Protein 5WH8 (pdb70)

Secondary structure (DSSP, 8-state):
-PPTTSHHHHH-S-EEETTEEE-TTS-B---EEEEE--TTT-GGGSSHHHHHHHHHTT--SEEEEEEESSSTT-TTTTSSS-HHHHHHHHHHHHHHHHHHT-EEEEEEE--STTTTSGGGGHHHHHHHHHHHHHHTTT-TTEEEE--S---STT--HHHHHHHHHHHHHHHHTT-SSS-EEE--HHHHT-HHHHTTS----SSEEEEEEEETTT--HHHHHHHHHHHHTT--EEEEEEESS-TTS-S---HHHHHHHHHHHHHTT--EEEEEES--SSTT-SB-TTHHHHT-TT-B-HHHHHHHHHHTSPPSS-----TTS--

Sequence (323 aa):
TYPEGSPVYHNGKLSVQGTQMVSECGKPVQLRGMSSHGLAWFPKCYTEASLTALVKDWNIDIFRLAIYTHEWGGYTTNQWKSKDDYNAYIDNNMVDDICAKLGIYCIIDWHVLNDGSGDPNYTLDDAIPFWDYMSAKHKDDKHVLYEICNEPNGFDVKWADVKEYAEAVIPVIRKNDPDKIIICGTPTWSQDVDLAAQDPLSYDNVMYTLHFYSGTHTQQYLRDKAQVAINKGLALFVTEFGTTQASGDGGVYFDECNTWMDWMDARKISWVNWSFADKPESSAALKPGASNSGDWNMVSESGQYIKRKLSQPKSYESCGGHHHHH

Solvent-accessible surface area: 12498 Å² total; per-residue (Å²): 149,31,50,127,51,10,10,2,9,37,1,11,60,8,35,27,109,61,62,34,4,6,4,101,60,39,64,71,1,3,0,14,0,0,0,0,13,2,1,13,80,34,54,124,1,7,51,104,63,0,0,50,12,0,19,149,66,0,57,1,1,0,0,0,0,0,0,21,0,41,56,136,1,3,7,33,44,94,99,66,72,54,62,113,81,1,8,51,35,0,16,94,4,1,66,25,0,21,126,29,0,0,1,0,0,0,0,0,4,0,34,65,103,50,1,6,14,0,37,158,5,42,138,24,0,55,72,1,0,51,78,0,0,60,110,4,104,127,40,76,0,3,3,0,0,0,0,1,16,0,22,34,184,98,4,102,17,66,40,0,36,114,0,0,71,39,0,0,60,25,0,39,136,29,1,75,77,4,3,0,0,0,0,0,4,51,113,0,31,15,0,21,87,0,4,112,74,56,14,114,73,114,27,14,5,7,0,0,4,0,14,5,21,69,28,69,96,169,6,8,82,21,0,51,64,0,31,114,105,41,11,2,7,0,0,0,11,0,0,0,0,84,55,98,5,71,49,42,42,87,47,123,43,0,53,58,0,8,101,25,0,73,84,86,60,9,4,2,0,0,19,0,0,0,16,84,106,30,31,0,1,0,1,102,92,34,3,19,120,85,34,59,25,53,93,28,19,112,2,0,112,27,0,53,180,57,0,68,89,115,80,19,26,115,26,44,25,36,100,160,112,152,75

B-factor: mean 17.65, std 9.03, range [6.38, 72.38]

Foldseek 3Di:
DADFPALCQFFPFWFDDFQFIGGPLGFGAAFEAAEADECLVFVLCQDLLLVLCRCPPLVGQEYEYQQACDDAPGLVPPRRHDNVVVVVVVVVSLVSCRHNNHAYEHAHEQDDPPCLQVVVVCVSLLVSLLVVLQVCQVPSRYAYESYQFNEDPPHALVSQLVVCVRRVVSNCVRHVTHAYEGAHYPRRQQLLRCLVPDDPHGRYAYEHEEELQADADVSLVNVVNNSVSGGHYAHAEYFQHPPVQADDGNVVSVVVVVVSCLVVSHYHYYPHDHCPPGQRHQADHCCSVVVPSQRGHPRVVSSSVVSPDPGRTGGPDPSVDRD

Nearest PDB structures (foldseek):
  5wh8-assembly1_A  TM=1.003E+00  e=5.954E-76  uncultured organism
  6gjf-assembly5_E  TM=9.622E-01  e=6.442E-42  synthetic construct
  3pzt-assembly2_B  TM=9.691E-01  e=4.576E-40  Bacillus subtilis subsp. subtilis str. 168
  4xzw-assembly1_A  TM=9.608E-01  e=1.439E-38  uncultured bacterium
  5ihs-assembly1_A  TM=9.574E-01  e=1.422E-35  Cytophaga hutchinsonii ATCC 33406

Organism: NCBI:txid155900

CATH classification: 3.20.20.80

Radius of gyration: 18.04 Å; Cα contacts (8 Å, |Δi|>4): 704; chains: 1; bounding box: 53×43×42 Å

InterPro domains:
  IPR001547 Glycoside hydrolase, family 5 [PF00150] (70-322)
  IPR001547 Glycoside hydrolase, family 5 [PF00150] (409-654)
  IPR017853 Glycoside hydrolase superfamily [SSF51445] (53-356)
  IPR017853 Glycoside hydrolase superfamily [SSF51445] (393-690)
  IPR018087 Glycoside hydrolase, family 5, conserved site [PS00659] (189-198)
  IPR026444 Secretion system, C-terminal sorting domain [PF18962] (713-780)
  IPR026444 Secretion system, C-terminal sorting domain [TIGR04183] (713-780)

Structure (mmCIF, N/CA/C/O backbone):
data_5WH8
#
_entry.id   5WH8
#
_cell.length_a   49.210
_cell.length_b   75.500
_cell.length_c   88.830
_cell.angle_alpha   90.000
_cell.angle_beta   90.000
_cell.angle_gamma   90.000
#
_symmetry.space_group_name_H-M   'P 21 21 21'
#
loop_
_entity.id
_entity.type
_entity.pdbx_description
1 polymer 'Putative carbohydrate-active enzyme'
2 non-polymer 1,2-ETHANEDIOL
3 non-polymer 'PENTAETHYLENE GLYCOL'
4 non-polymer '2-(N-MORPHOLINO)-ETHANESULFONIC ACID'
5 water water
#
loop_
_atom_site.group_PDB
_atom_site.id
_atom_site.type_symbol
_atom_site.label_atom_id
_atom_site.label_alt_id
_atom_site.label_comp_id
_atom_site.label_asym_id
_atom_site.label_entity_id
_atom_site.label_seq_id
_atom_site.pdbx_PDB_ins_code
_atom_site.Cartn_x
_atom_site.Cartn_y
_atom_site.Cartn_z
_atom_site.occupancy
_atom_site.B_iso_or_equiv
_atom_site.auth_seq_id
_atom_site.auth_comp_id
_atom_site.auth_asym_id
_atom_site.auth_atom_id
_atom_site.pdbx_PDB_model_num
ATOM 1 N N . THR A 1 1 ? 39.250 27.830 33.783 1.00 49.09 48 THR A N 1
ATOM 2 C CA . THR A 1 1 ? 40.423 28.337 34.489 1.00 35.67 48 THR A CA 1
ATOM 3 C C . THR A 1 1 ? 40.197 29.755 35.031 1.00 36.95 48 THR A C 1
ATOM 4 O O . THR A 1 1 ? 40.176 30.726 34.276 1.00 37.57 48 THR A O 1
ATOM 8 N N . TYR A 1 2 ? 40.026 29.876 36.344 1.00 24.01 49 TYR A N 1
ATOM 9 C CA . TYR A 1 2 ? 39.746 31.175 36.943 1.00 20.82 49 TYR A CA 1
ATOM 10 C C . TYR A 1 2 ? 41.053 31.945 37.184 1.00 19.09 49 TYR A C 1
ATOM 11 O O . TYR A 1 2 ? 42.091 31.348 37.492 1.00 21.19 49 TYR A O 1
ATOM 29 N N . PRO A 1 3 ? 41.014 33.282 37.049 1.00 16.30 50 PRO A N 1
ATOM 30 C CA . PRO A 1 3 ? 42.276 34.022 37.122 1.00 16.37 50 PRO A CA 1
ATOM 31 C C . PRO A 1 3 ? 42.930 33.978 38.514 1.00 17.65 50 PRO A C 1
ATOM 32 O O . PRO A 1 3 ? 42.268 34.064 39.570 1.00 13.98 50 PRO A O 1
ATOM 43 N N . GLU A 1 4 ? 44.251 33.838 38.496 1.00 18.80 51 GLU A N 1
ATOM 44 C CA . GLU A 1 4 ? 45.043 33.830 39.723 1.00 15.84 51 GLU A CA 1
ATOM 45 C C . GLU A 1 4 ? 44.722 35.011 40.626 1.00 15.37 51 GLU A C 1
ATOM 46 O O . GLU A 1 4 ? 44.645 36.159 40.192 1.00 16.06 51 GLU A O 1
ATOM 58 N N . GLY A 1 5 ? 44.535 34.717 41.910 1.00 14.11 52 GLY A N 1
ATOM 59 C CA . GLY A 1 5 ? 44.353 35.750 42.905 1.00 15.79 52 GLY A CA 1
ATOM 60 C C . GLY A 1 5 ? 42.922 36.236 43.031 1.00 15.26 52 GLY A C 1
ATOM 61 O O . GLY A 1 5 ? 42.628 37.077 43.891 1.00 18.46 52 GLY A O 1
ATOM 65 N N . SER A 1 6 ? 42.019 35.697 42.216 1.00 12.02 53 SER A N 1
ATOM 66 C CA . SER A 1 6 ? 40.620 36.138 42.247 1.00 12.10 53 SER A CA 1
ATOM 67 C C . SER A 1 6 ? 39.827 35.431 43.341 1.00 11.16 53 SER A C 1
ATOM 68 O O . SER A 1 6 ? 40.243 34.365 43.810 1.00 12.20 53 SER A O 1
ATOM 76 N N . PRO A 1 7 ? 38.676 36.003 43.739 1.00 11.24 54 PRO A N 1
ATOM 77 C CA . PRO A 1 7 ? 37.848 35.354 44.767 1.00 14.39 54 PRO A CA 1
ATOM 78 C C . PRO A 1 7 ? 37.483 33.892 44.454 1.00 10.76 54 PRO A C 1
ATOM 79 O O . PRO A 1 7 ? 37.512 33.041 45.344 1.00 12.25 54 PRO A O 1
ATOM 90 N N . VAL A 1 8 ? 37.173 33.560 43.203 1.00 10.27 55 VAL A N 1
ATOM 91 C CA . VAL A 1 8 ? 36.771 32.184 42.874 1.00 10.86 55 VAL A CA 1
ATOM 92 C C . VAL A 1 8 ? 38.015 31.273 42.824 1.00 12.92 55 VAL A C 1
ATOM 93 O O . VAL A 1 8 ? 37.956 30.107 43.198 1.00 12.94 55 VAL A O 1
ATOM 106 N N . TYR A 1 9 ? 39.143 31.809 42.372 1.00 11.25 56 TYR A N 1
ATOM 107 C CA . TYR A 1 9 ? 40.407 31.080 42.459 1.00 13.83 56 TYR A CA 1
ATOM 108 C C . TYR A 1 9 ? 40.720 30.653 43.914 1.00 12.32 56 TYR A C 1
ATOM 109 O O . TYR A 1 9 ? 41.164 29.498 44.170 1.00 14.19 56 TYR A O 1
ATOM 127 N N . HIS A 1 10 ? 40.493 31.571 44.853 1.00 11.69 57 HIS A N 1
ATOM 128 C CA . HIS A 1 10 ? 40.807 31.338 46.258 1.00 12.27 57 HIS A CA 1
ATOM 129 C C . HIS A 1 10 ? 39.858 30.364 46.948 1.00 19.67 57 HIS A C 1
ATOM 130 O O . HIS A 1 10 ? 40.290 29.608 47.826 1.00 16.03 57 HIS A O 1
ATOM 144 N N . ASN A 1 11 ? 38.575 30.380 46.576 1.00 12.48 58 ASN A N 1
ATOM 145 C CA . ASN A 1 11 ? 37.572 29.631 47.334 1.00 11.62 58 ASN A CA 1
ATOM 146 C C . ASN A 1 11 ? 36.866 28.505 46.581 1.00 11.71 58 ASN A C 1
ATOM 147 O O . ASN A 1 11 ? 36.266 27.630 47.200 1.00 13.36 58 ASN A O 1
ATOM 158 N N . GLY A 1 12 ? 36.934 28.503 45.259 1.00 13.15 59 GLY A N 1
ATOM 159 C CA . GLY A 1 12 ? 36.359 27.420 44.473 1.00 14.69 59 GLY A CA 1
ATOM 160 C C . GLY A 1 12 ? 34.857 27.272 44.605 1.00 16.72 59 GLY A C 1
ATOM 161 O O . GLY A 1 12 ? 34.135 28.256 44.808 1.00 13.38 59 GLY A O 1
ATOM 165 N N . LYS A 1 13 ? 34.368 26.042 44.476 1.00 13.21 60 LYS A N 1
ATOM 166 C CA . LYS A 1 13 ? 32.932 25.784 44.599 1.00 11.52 60 LYS A CA 1
ATOM 167 C C . LYS A 1 13 ? 32.499 25.846 46.060 1.00 14.09 60 LYS A C 1
ATOM 168 O O . LYS A 1 13 ? 32.968 25.076 46.890 1.00 14.75 60 LYS A O 1
ATOM 187 N N . LEU A 1 14 ? 31.614 26.793 46.364 1.00 12.64 61 LEU A N 1
ATOM 188 C CA . LEU A 1 14 ? 31.100 26.994 47.720 1.00 12.92 61 LEU A CA 1
ATOM 189 C C . LEU A 1 14 ? 29.971 25.990 48.022 1.00 11.15 61 LEU A C 1
ATOM 190 O O . LEU A 1 14 ? 29.259 25.535 47.111 1.00 12.61 61 LEU A O 1
ATOM 206 N N . SER A 1 15 ? 29.821 25.636 49.296 1.00 10.97 62 SER A N 1
ATOM 207 C CA . SER A 1 15 ? 28.685 24.829 49.744 1.00 14.55 62 SER A CA 1
ATOM 208 C C . SER A 1 15 ? 28.195 25.322 51.108 1.00 11.57 62 SER A C 1
ATOM 209 O O . SER A 1 15 ? 28.778 26.227 51.707 1.00 12.04 62 SER A O 1
ATOM 217 N N . VAL A 1 16 ? 27.103 24.735 51.592 1.00 13.82 63 VAL A N 1
ATOM 218 C CA . VAL A 1 16 ? 26.534 25.096 52.896 1.00 8.20 63 VAL A CA 1
ATOM 219 C C . VAL A 1 16 ? 26.759 23.989 53.918 1.00 13.31 63 VAL A C 1
ATOM 220 O O . VAL A 1 16 ? 26.409 22.844 53.661 1.00 15.46 63 VAL A O 1
ATOM 233 N N . GLN A 1 17 ? 27.356 24.347 55.054 1.00 13.15 64 GLN A N 1
ATOM 234 C CA . GLN A 1 17 ? 27.532 23.426 56.192 1.00 17.60 64 GLN A CA 1
ATOM 235 C C . GLN A 1 17 ? 26.915 24.046 57.441 1.00 16.50 64 GLN A C 1
ATOM 236 O O . GLN A 1 17 ? 27.434 25.019 57.989 1.00 17.12 64 GLN A O 1
ATOM 250 N N . GLY A 1 18 ? 25.787 23.496 57.875 1.00 20.88 65 GLY A N 1
ATOM 251 C CA . GLY A 1 18 ? 25.028 24.073 58.970 1.00 20.62 65 GLY A CA 1
ATOM 252 C C . GLY A 1 18 ? 24.603 25.484 58.621 1.00 14.71 65 GLY A C 1
ATOM 253 O O . GLY A 1 18 ? 24.000 25.718 57.568 1.00 17.35 65 GLY A O 1
ATOM 257 N N . THR A 1 19 ? 24.941 26.436 59.481 1.00 14.94 66 THR A N 1
ATOM 258 C CA . THR A 1 19 ? 24.555 27.819 59.251 1.00 14.86 66 THR A CA 1
ATOM 259 C C . THR A 1 19 ? 25.571 28.607 58.442 1.00 14.52 66 THR A C 1
ATOM 260 O O . THR A 1 19 ? 25.385 29.821 58.245 1.00 16.03 66 THR A O 1
ATOM 271 N N . GLN A 1 20 ? 26.622 27.939 57.971 1.00 14.21 67 GLN A N 1
ATOM 272 C CA . GLN A 1 20 ? 27.761 28.622 57.356 1.00 13.31 67 GLN A CA 1
ATOM 273 C C . GLN A 1 20 ? 28.030 28.200 55.925 1.00 15.03 67 GLN A C 1
ATOM 274 O O . GLN A 1 20 ? 28.103 27.013 55.609 1.00 16.71 67 GLN A O 1
ATOM 288 N N . MET A 1 21 ? 28.230 29.194 55.064 1.00 13.11 68 MET A N 1
ATOM 289 C CA . MET A 1 21 ? 28.725 28.954 53.715 1.00 13.10 68 MET A CA 1
ATOM 290 C C . MET A 1 21 ? 30.250 28.747 53.791 1.00 11.36 68 MET A C 1
ATOM 291 O O . MET A 1 21 ? 30.954 29.526 54.437 1.00 13.61 68 MET A O 1
ATOM 305 N N . VAL A 1 22 ? 30.743 27.673 53.174 1.00 10.83 69 VAL A N 1
ATOM 306 C CA . VAL A 1 22 ? 32.166 27.314 53.206 1.00 11.53 69 VAL A CA 1
ATOM 307 C C . VAL A 1 22 ? 32.771 27.159 51.809 1.00 12.08 69 VAL A C 1
ATOM 308 O O . VAL A 1 22 ? 32.060 26.934 50.835 1.00 12.67 69 VAL A O 1
ATOM 321 N N . SER A 1 23 ? 34.098 27.286 51.729 1.00 11.97 70 SER A N 1
ATOM 322 C CA . SER A 1 23 ? 34.827 27.120 50.483 1.00 11.45 70 SER A CA 1
ATOM 323 C C . SER A 1 23 ? 34.999 25.643 50.103 1.00 12.84 70 SER A C 1
ATOM 324 O O . SER A 1 23 ? 34.572 24.732 50.821 1.00 14.93 70 SER A O 1
ATOM 332 N N . GLU A 1 24 ? 35.641 25.423 48.963 1.00 15.89 71 GLU A N 1
ATOM 333 C CA . GLU A 1 24 ? 35.868 24.082 48.448 1.00 15.82 71 GLU A CA 1
ATOM 334 C C . GLU A 1 24 ? 36.802 23.292 49.373 1.00 17.38 71 GLU A C 1
ATOM 335 O O . GLU A 1 24 ? 36.814 22.057 49.326 1.00 21.39 71 GLU A O 1
ATOM 347 N N . CYS A 1 25 ? 37.557 23.992 50.226 1.00 15.34 72 CYS A N 1
ATOM 348 C CA . CYS A 1 25 ? 38.409 23.337 51.226 1.00 14.96 72 CYS A CA 1
ATOM 349 C C . CYS A 1 25 ? 37.787 23.381 52.631 1.00 19.55 72 CYS A C 1
ATOM 350 O O . CYS A 1 25 ? 38.460 23.128 53.635 1.00 23.88 72 CYS A O 1
ATOM 357 N N . GLY A 1 26 ? 36.498 23.701 52.710 1.00 15.64 73 GLY A N 1
ATOM 358 C CA . GLY A 1 26 ? 35.764 23.604 53.964 1.00 16.16 73 GLY A CA 1
ATOM 359 C C . GLY A 1 26 ? 35.929 24.732 54.975 1.00 16.48 73 GLY A C 1
ATOM 360 O O . GLY A 1 26 ? 35.520 24.583 56.125 1.00 19.86 73 GLY A O 1
ATOM 364 N N . LYS A 1 27 ? 36.492 25.857 54.552 1.00 15.27 74 LYS A N 1
ATOM 365 C CA . LYS A 1 27 ? 36.711 27.008 55.436 1.00 12.24 74 LYS A CA 1
ATOM 366 C C . LYS A 1 27 ? 35.546 27.997 55.323 1.00 14.69 74 LYS A C 1
ATOM 367 O O . LYS A 1 27 ? 35.045 28.215 54.223 1.00 13.47 74 LYS A O 1
ATOM 386 N N . PRO A 1 28 ? 35.112 28.602 56.443 1.00 14.98 75 PRO A N 1
ATOM 387 C CA . PRO A 1 28 ? 34.048 29.624 56.381 1.00 12.20 75 PRO A CA 1
ATOM 388 C C . PRO A 1 28 ? 34.420 30.794 55.468 1.00 12.07 75 PRO A C 1
ATOM 389 O O . PRO A 1 28 ? 35.569 31.255 55.510 1.00 13.28 75 PRO A O 1
ATOM 400 N N . VAL A 1 29 ? 33.453 31.262 54.674 1.00 11.72 76 VAL A N 1
ATOM 401 C CA . VAL A 1 29 ? 33.652 32.365 53.721 1.00 10.22 76 VAL A CA 1
ATOM 402 C C . VAL A 1 29 ? 32.568 33.400 53.928 1.00 13.36 76 VAL A C 1
ATOM 403 O O . VAL A 1 29 ? 31.410 33.022 54.064 1.00 14.06 76 VAL A O 1
ATOM 416 N N . GLN A 1 30 ? 32.952 34.678 53.949 1.00 12.44 77 GL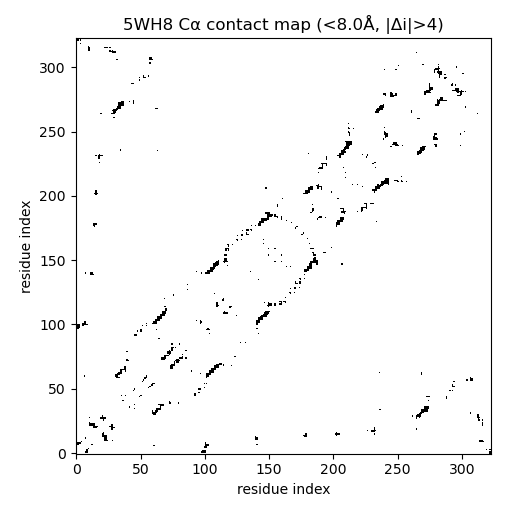N A N 1
ATOM 417 C CA . GLN A 1 30 ? 32.023 35.817 53.877 1.00 11.67 77 GLN A CA 1
ATOM 418 C C . GLN A 1 30 ? 32.368 36.603 52.603 1.00 11.75 77 GLN A C 1
ATOM 419 O O . GLN A 1 30 ? 33.479 37.125 52.486 1.00 10.81 77 GLN A O 1
ATOM 433 N N . LEU A 1 31 ? 31.418 36.692 51.674 1.00 10.13 78 LEU A N 1
ATOM 434 C CA . LEU A 1 31 ? 31.582 37.446 50.419 1.00 8.32 78 LEU A CA 1
ATOM 435 C C . LEU A 1 31 ? 30.923 38.812 50.548 1.00 8.25 78 LEU A C 1
ATOM 436 O O . LEU A 1 31 ? 29.932 38.945 51.245 1.00 10.46 78 LEU A O 1
ATOM 452 N N . ARG A 1 32 ? 31.484 39.804 49.850 1.00 8.35 79 ARG A N 1
ATOM 453 C CA . ARG A 1 32 ? 30.972 41.169 49.840 1.00 6.92 79 ARG A CA 1
ATOM 454 C C . ARG A 1 32 ? 30.890 41.666 48.404 1.00 9.09 79 ARG A C 1
ATOM 455 O O . ARG A 1 32 ? 31.866 41.554 47.663 1.00 10.70 79 ARG A O 1
ATOM 476 N N . GLY A 1 33 ? 29.750 42.214 47.987 1.00 7.84 80 GLY A N 1
ATOM 477 C CA . GLY A 1 33 ? 29.694 42.740 46.633 1.00 9.14 80 GLY A CA 1
ATOM 478 C C . GLY A 1 33 ? 28.527 43.674 46.346 1.00 8.12 80 GLY A C 1
ATOM 479 O O . GLY A 1 33 ? 27.957 44.308 47.255 1.00 7.65 80 GLY A O 1
ATOM 483 N N . MET A 1 34 ? 28.157 43.733 45.062 1.00 8.15 81 MET A N 1
ATOM 484 C CA . MET A 1 34 ? 27.178 44.699 44.543 1.00 8.74 81 MET A CA 1
ATOM 485 C C . MET A 1 34 ? 26.095 44.012 43.734 1.00 7.58 81 MET A C 1
ATOM 486 O O . MET A 1 34 ? 26.339 42.996 43.084 1.00 7.95 81 MET A O 1
ATOM 500 N N . SER A 1 35 ? 24.898 44.576 43.804 1.00 7.39 82 SER A N 1
ATOM 501 C CA . SER A 1 35 ? 23.759 44.197 42.954 1.00 6.73 82 SER A CA 1
ATOM 502 C C . SER A 1 35 ? 23.549 45.162 41.791 1.00 8.99 82 SER A C 1
ATOM 503 O O . SER A 1 35 ? 23.686 46.374 41.943 1.00 10.24 82 SER A O 1
ATOM 511 N N . SER A 1 36 ? 23.165 44.622 40.634 1.00 9.77 83 SER A N 1
ATOM 512 C CA . SER A 1 36 ? 22.604 45.460 39.582 1.00 8.22 83 SER A CA 1
ATOM 513 C C . SER A 1 36 ? 21.302 46.067 40.057 1.00 8.93 83 SER A C 1
ATOM 514 O O . SER A 1 36 ? 20.655 45.566 40.994 1.00 9.88 83 SER A O 1
ATOM 522 N N . HIS A 1 37 ? 20.887 47.137 39.389 1.00 10.52 84 HIS A N 1
ATOM 523 C CA . HIS A 1 37 ? 19.503 47.613 39.451 1.00 9.52 84 HIS A CA 1
ATOM 524 C C . HIS A 1 37 ? 18.771 46.833 38.332 1.00 10.40 84 HIS A C 1
ATOM 525 O O . HIS A 1 37 ? 19.269 45.789 37.888 1.00 11.70 84 HIS A O 1
ATOM 539 N N . GLY A 1 38 ? 17.613 47.281 37.868 1.00 13.35 85 GLY A N 1
ATOM 540 C CA . GLY A 1 38 ? 16.950 46.588 36.770 1.00 15.06 85 GLY A CA 1
ATOM 541 C C . GLY A 1 38 ? 17.821 46.527 35.520 1.00 11.21 85 GLY A C 1
ATOM 542 O O . GLY A 1 38 ? 18.276 47.550 35.037 1.00 12.74 85 GLY A O 1
ATOM 546 N N . LEU A 1 39 ? 18.070 45.326 34.989 1.00 15.60 86 LEU A N 1
ATOM 547 C CA . LEU A 1 39 ? 18.961 45.198 33.823 1.00 14.85 86 LEU A CA 1
ATOM 548 C C . LEU A 1 39 ? 18.426 45.931 32.582 1.00 17.92 86 LEU A C 1
ATOM 549 O O . LEU A 1 39 ? 19.201 46.560 31.854 1.00 15.47 86 LEU A O 1
ATOM 565 N N . ALA A 1 40 ? 17.113 45.873 32.353 1.00 15.63 87 ALA A N 1
ATOM 566 C CA . ALA A 1 40 ? 16.511 46.543 31.203 1.00 17.26 87 ALA A CA 1
ATOM 567 C C . ALA A 1 40 ? 16.524 48.068 31.350 1.00 16.25 87 ALA A C 1
ATOM 568 O O . ALA A 1 40 ? 16.327 48.822 30.382 1.00 17.17 87 ALA A O 1
ATOM 575 N N . TRP A 1 41 ? 16.775 48.537 32.567 1.00 14.18 88 TRP A N 1
ATOM 576 C CA . TRP A 1 41 ? 16.718 49.958 32.851 1.00 13.40 88 TRP A CA 1
ATOM 577 C C . TRP A 1 41 ? 18.086 50.656 32.799 1.00 13.69 88 TRP A C 1
ATOM 578 O O . TRP A 1 41 ? 18.161 51.851 32.487 1.00 16.38 88 TRP A O 1
ATOM 599 N N . PHE A 1 42 ? 19.158 49.926 33.129 1.00 13.20 89 PHE A N 1
ATOM 600 C CA . PHE A 1 42 ? 20.524 50.483 33.163 1.00 13.02 89 PHE A CA 1
ATOM 601 C C . PHE A 1 42 ? 21.530 49.606 32.420 1.00 14.37 89 PHE A C 1
ATOM 602 O O . PHE A 1 42 ? 22.626 49.347 32.915 1.00 15.14 89 PHE A O 1
ATOM 619 N N . PRO A 1 43 ? 21.191 49.171 31.190 1.00 13.06 90 PRO A N 1
ATOM 620 C CA . PRO A 1 43 ? 22.120 48.248 30.527 1.00 15.19 90 PRO A CA 1
ATOM 621 C C . PRO A 1 43 ? 23.525 48.804 30.277 1.00 13.06 90 PRO A C 1
ATOM 622 O O . PRO A 1 43 ? 24.442 48.011 30.231 1.00 14.88 90 PRO A O 1
ATOM 633 N N . LYS A 1 44 ? 23.698 50.117 30.143 1.00 14.35 91 LYS A N 1
ATOM 634 C CA . LYS A 1 44 ? 25.032 50.669 29.940 1.00 15.56 91 LYS A CA 1
ATOM 635 C C . LYS A 1 44 ? 25.933 50.483 31.165 1.00 12.38 91 LYS A C 1
ATOM 636 O O . LYS A 1 44 ? 27.166 50.579 31.058 1.00 15.39 91 LYS A O 1
ATOM 655 N N . CYS A 1 45 ? 25.327 50.225 32.327 1.00 12.00 92 CYS A N 1
ATOM 656 C CA . CYS A 1 45 ? 26.080 50.008 33.545 1.00 11.84 92 CYS A CA 1
ATOM 657 C C . CYS A 1 45 ? 26.652 48.588 33.705 1.00 14.32 92 CYS A C 1
ATOM 658 O O . CYS A 1 45 ? 27.426 48.362 34.630 1.00 12.02 92 CYS A O 1
ATOM 666 N N . TYR A 1 46 ? 26.275 47.633 32.846 1.00 13.29 93 TYR A N 1
ATOM 667 C CA . TYR A 1 46 ? 26.617 46.213 33.067 1.00 12.20 93 TYR A CA 1
ATOM 668 C C . TYR A 1 46 ? 27.352 45.692 31.836 1.00 12.35 93 TYR A C 1
ATOM 669 O O . TYR A 1 46 ? 26.751 45.140 30.903 1.00 14.92 93 TYR A O 1
ATOM 687 N N . THR A 1 47 ? 28.663 45.895 31.855 1.00 12.93 94 THR A N 1
ATOM 688 C CA . THR A 1 47 ? 29.537 45.557 30.729 1.00 14.64 94 THR A CA 1
ATOM 689 C C . THR A 1 47 ? 30.840 44.926 31.205 1.00 13.65 94 THR A C 1
ATOM 690 O O . THR A 1 47 ? 31.141 44.899 32.413 1.00 10.92 94 THR A O 1
ATOM 701 N N . GLU A 1 48 ? 31.642 44.438 30.264 1.00 15.05 95 GLU A N 1
ATOM 702 C CA . GLU A 1 48 ? 32.926 43.912 30.665 1.00 11.92 95 GLU A CA 1
ATOM 703 C C . GLU A 1 48 ? 33.735 45.005 31.348 1.00 12.01 95 GLU A C 1
ATOM 704 O O . GLU A 1 48 ? 34.372 44.761 32.377 1.00 14.83 95 GLU A O 1
ATOM 716 N N . ALA A 1 49 ? 33.703 46.217 30.809 1.00 13.14 96 ALA A N 1
ATOM 717 C CA . ALA A 1 49 ? 34.460 47.307 31.408 1.00 14.09 96 ALA A CA 1
ATOM 718 C C . ALA A 1 49 ? 33.995 47.662 32.817 1.00 12.92 96 ALA A C 1
ATOM 719 O O . ALA A 1 49 ? 34.816 47.908 33.697 1.00 12.06 96 ALA A O 1
ATOM 726 N N . SER A 1 50 ? 32.687 47.726 33.046 1.00 11.48 97 SER A N 1
ATOM 727 C CA . SER A 1 50 ? 32.204 48.171 34.345 1.00 9.33 97 SER A CA 1
ATOM 728 C C . SER A 1 50 ? 32.462 47.099 35.385 1.00 11.48 97 SER A C 1
ATOM 729 O O . SER A 1 50 ? 32.889 47.400 36.503 1.00 10.60 97 SER A O 1
ATOM 737 N N . LEU A 1 51 ? 32.218 45.837 35.040 1.00 12.69 98 LEU A N 1
ATOM 738 C CA . LEU A 1 51 ? 32.500 44.779 36.000 1.00 9.89 98 LEU A CA 1
ATOM 739 C C . LEU A 1 51 ? 34.007 44.618 36.256 1.00 12.55 98 LEU A C 1
ATOM 740 O O . LEU A 1 51 ? 34.415 44.313 37.365 1.00 11.45 98 LEU A O 1
ATOM 756 N N . THR A 1 52 ? 34.846 44.882 35.255 1.00 12.35 99 THR A N 1
ATOM 757 C CA . THR A 1 52 ? 36.291 44.878 35.475 1.00 10.22 99 THR A CA 1
ATOM 758 C C . THR A 1 52 ? 36.676 45.944 36.521 1.00 10.52 99 THR A C 1
ATOM 759 O O . THR A 1 52 ? 37.478 45.672 37.412 1.00 13.74 99 THR A O 1
ATOM 770 N N . ALA A 1 53 ? 36.078 47.134 36.439 1.00 10.77 100 ALA A N 1
ATOM 771 C CA . ALA A 1 53 ? 36.326 48.176 37.441 1.00 12.18 100 ALA A CA 1
ATOM 772 C C . ALA A 1 53 ? 35.827 47.742 38.818 1.00 11.66 100 ALA A C 1
ATOM 773 O O . ALA A 1 53 ? 36.491 47.982 39.826 1.00 12.80 100 ALA A O 1
ATOM 780 N N . LEU A 1 54 ? 34.650 47.117 38.879 1.00 10.65 101 LEU A N 1
ATOM 781 C CA . LEU A 1 54 ? 34.149 46.645 40.161 1.00 11.60 101 LEU A CA 1
ATOM 782 C C . LEU A 1 54 ? 35.121 45.661 40.818 1.00 10.41 101 LEU A C 1
ATOM 783 O O . LEU A 1 54 ? 35.332 45.682 42.039 1.00 12.51 101 LEU A O 1
ATOM 799 N N . VAL A 1 55 ? 35.687 44.761 40.027 1.00 9.50 102 VAL A N 1
ATOM 800 C CA . VAL A 1 55 ? 36.597 43.754 40.579 1.00 10.51 102 VAL A CA 1
ATOM 801 C C . VAL A 1 55 ? 37.956 44.344 40.926 1.00 12.83 102 VAL A C 1
ATOM 802 O O . VAL A 1 55 ? 38.440 44.180 42.060 1.00 13.95 102 VAL A O 1
ATOM 815 N N . LYS A 1 56 ? 38.566 45.041 39.972 1.00 12.19 103 LYS A N 1
ATOM 816 C CA . LYS A 1 56 ? 39.920 45.551 40.178 1.00 11.34 103 LYS A CA 1
ATOM 817 C C . LYS A 1 56 ? 40.006 46.773 41.090 1.00 13.16 103 LYS A C 1
ATOM 818 O O . LYS A 1 56 ? 41.001 46.914 41.818 1.00 14.41 103 LYS A O 1
ATOM 837 N N . ASP A 1 57 ? 39.007 47.655 41.039 1.00 10.39 104 ASP A N 1
ATOM 838 C CA . ASP A 1 57 ? 39.010 48.904 41.809 1.00 10.34 104 ASP A CA 1
ATOM 839 C C . ASP A 1 57 ? 38.129 48.896 43.066 1.00 13.20 104 ASP A C 1
ATOM 840 O O . ASP A 1 57 ? 38.497 49.490 44.073 1.00 12.86 104 ASP A O 1
ATOM 849 N N . TRP A 1 58 ? 36.953 48.272 43.025 1.00 11.10 105 TRP A N 1
ATOM 850 C CA . TRP A 1 58 ? 36.113 48.228 44.225 1.00 11.39 105 TRP A CA 1
ATOM 851 C C . TRP A 1 58 ? 36.356 46.949 45.046 1.00 11.56 105 TRP A C 1
ATOM 852 O O . TRP A 1 58 ? 35.842 46.847 46.148 1.00 12.11 105 TRP A O 1
ATOM 873 N N . ASN A 1 59 ? 37.076 45.970 44.495 1.00 10.53 106 ASN A N 1
ATOM 874 C CA . ASN A 1 59 ? 37.427 44.747 45.222 1.00 11.25 106 ASN A CA 1
ATOM 875 C C . ASN A 1 59 ? 36.212 43.870 45.563 1.00 11.44 106 ASN A C 1
ATOM 876 O O . ASN A 1 59 ? 36.190 43.217 46.609 1.00 11.18 106 ASN A O 1
ATOM 887 N N . ILE A 1 60 ? 35.205 43.821 44.687 1.00 11.45 107 ILE A N 1
ATOM 888 C CA . ILE A 1 60 ? 34.037 42.992 44.989 1.00 9.15 107 ILE A CA 1
ATOM 889 C C . ILE A 1 60 ? 34.373 41.510 44.854 1.00 8.23 107 ILE A C 1
ATOM 890 O O . ILE A 1 60 ? 35.272 41.136 44.091 1.00 10.03 107 ILE A O 1
ATOM 906 N N . ASP A 1 61 ? 33.642 40.689 45.600 1.00 9.06 108 ASP A N 1
ATOM 907 C CA . ASP A 1 61 ? 33.776 39.232 45.554 1.00 8.51 108 ASP A CA 1
ATOM 908 C C . ASP A 1 61 ? 32.679 38.574 44.730 1.00 8.86 108 ASP A C 1
ATOM 909 O O . ASP A 1 61 ? 32.803 37.401 44.352 1.00 10.28 108 ASP A O 1
ATOM 918 N N . ILE A 1 62 ? 31.593 39.311 44.498 1.00 7.90 109 ILE A N 1
ATOM 919 C CA . ILE A 1 62 ? 30.346 38.756 43.979 1.00 8.73 109 ILE A CA 1
ATOM 920 C C . ILE A 1 62 ? 29.522 39.887 43.316 1.00 9.40 109 ILE A C 1
ATOM 921 O O . ILE A 1 62 ? 29.545 41.045 43.784 1.00 8.90 109 ILE A O 1
ATOM 937 N N . PHE A 1 63 ? 28.823 39.561 42.224 1.00 7.40 110 PHE A N 1
ATOM 938 C CA . PHE A 1 63 ? 27.903 40.477 41.558 1.00 7.11 110 PHE A CA 1
ATOM 939 C C . PHE A 1 63 ? 26.561 39.791 41.402 1.00 8.42 110 PHE A C 1
ATOM 940 O O . PHE A 1 63 ? 26.500 38.617 41.078 1.00 10.28 110 PHE A O 1
ATOM 957 N N . ARG A 1 64 ? 25.486 40.536 41.608 1.00 6.38 111 ARG A N 1
ATOM 958 C CA . ARG A 1 64 ? 24.129 39.995 41.518 1.00 7.41 111 ARG A CA 1
ATOM 959 C C . ARG A 1 64 ? 23.387 40.588 40.319 1.00 8.57 111 ARG A C 1
ATOM 960 O O . ARG A 1 64 ? 23.326 41.801 40.155 1.00 9.81 111 ARG A O 1
ATOM 981 N N . LEU A 1 65 ? 22.820 39.691 39.509 1.00 9.00 112 LEU A N 1
ATOM 982 C CA . LEU A 1 65 ? 22.041 40.035 38.336 1.00 8.92 112 LEU A CA 1
ATOM 983 C C . LEU A 1 65 ? 20.565 40.028 38.722 1.00 7.86 112 LEU A C 1
ATOM 984 O O . LEU A 1 65 ? 19.944 38.974 38.828 1.00 9.70 112 LEU A O 1
ATOM 1000 N N . ALA A 1 66 ? 20.025 41.220 38.936 1.00 8.68 113 ALA A N 1
ATOM 1001 C CA . ALA A 1 66 ? 18.619 41.372 39.314 1.00 8.21 113 ALA A CA 1
ATOM 1002 C C . ALA A 1 66 ? 17.754 41.353 38.062 1.00 10.05 113 ALA A C 1
ATOM 1003 O O . ALA A 1 66 ? 17.646 42.361 37.358 1.00 10.57 113 ALA A O 1
ATOM 1010 N N . ILE A 1 67 ? 17.149 40.196 37.808 1.00 8.46 114 ILE A N 1
ATOM 1011 C CA . ILE A 1 67 ? 16.349 39.959 36.612 1.00 7.12 114 ILE A CA 1
ATOM 1012 C C . ILE A 1 67 ? 14.877 40.182 36.963 1.00 10.26 114 ILE A C 1
ATOM 1013 O O . ILE A 1 67 ? 14.203 39.278 37.438 1.00 9.35 114 ILE A O 1
ATOM 1029 N N . TYR A 1 68 ? 14.410 41.418 36.812 1.00 11.62 115 TYR A N 1
ATOM 1030 C CA . TYR A 1 68 ? 13.025 41.725 37.158 1.00 11.06 115 TYR A CA 1
ATOM 1031 C C . TYR A 1 68 ? 12.098 40.851 36.344 1.00 10.41 115 TYR A C 1
ATOM 1032 O O . TYR A 1 68 ? 12.347 40.656 35.154 1.00 12.61 115 TYR A O 1
ATOM 1050 N N . THR A 1 69 ? 11.043 40.330 36.967 1.00 10.51 116 THR A N 1
ATOM 1051 C CA . THR A 1 69 ? 10.095 39.508 36.236 1.00 12.22 116 THR A CA 1
ATOM 1052 C C . THR A 1 69 ? 9.021 40.398 35.624 1.00 14.10 116 THR A C 1
ATOM 1053 O O . THR A 1 69 ? 8.540 40.142 34.514 1.00 12.04 116 THR A O 1
ATOM 1064 N N . HIS A 1 70 ? 8.700 41.484 36.333 1.00 15.04 117 HIS A N 1
ATOM 1065 C CA . HIS A 1 70 ? 7.634 42.410 35.967 1.00 15.12 117 HIS A CA 1
ATOM 1066 C C . HIS A 1 70 ? 8.102 43.870 35.963 1.00 13.87 117 HIS A C 1
ATOM 1067 O O . HIS A 1 70 ? 9.291 44.142 36.123 1.00 13.95 117 HIS A O 1
ATOM 1081 N N . GLU A 1 71 ? 7.151 44.790 35.782 1.00 13.48 118 GLU A N 1
ATOM 1082 C CA . GLU A 1 71 ? 7.403 46.196 35.451 1.00 14.43 118 GLU A CA 1
ATOM 1083 C C . GLU A 1 71 ? 8.010 46.308 34.061 1.00 12.91 118 GLU A C 1
ATOM 1084 O O . GLU A 1 71 ? 8.322 45.285 33.416 1.00 13.65 118 GLU A O 1
ATOM 1096 N N . TRP A 1 72 ? 8.154 47.536 33.575 1.00 15.82 119 TRP A N 1
ATOM 1097 C CA . TRP A 1 72 ? 8.516 47.716 32.177 1.00 16.33 119 TRP A CA 1
ATOM 1098 C C . TRP A 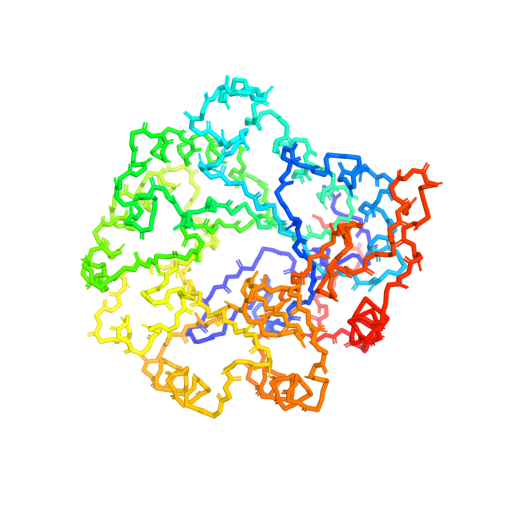1 72 ? 9.790 46.937 31.860 1.00 12.90 119 TRP A C 1
ATOM 1099 O O . TRP A 1 72 ? 10.793 47.066 32.554 1.00 13.80 119 TRP A O 1
ATOM 1120 N N . GLY A 1 73 ? 9.745 46.131 30.800 1.00 10.56 120 GLY A N 1
ATOM 1121 C CA . GLY A 1 73 ? 10.921 45.414 30.337 1.00 10.12 120 GLY A CA 1
ATOM 1122 C C . GLY A 1 73 ? 11.275 44.174 31.125 1.00 11.05 120 GLY A C 1
ATOM 1123 O O . GLY A 1 73 ? 12.321 43.549 30.880 1.00 12.86 120 GLY A O 1
ATOM 1127 N N . GLY A 1 74 ? 10.419 43.809 32.071 1.00 10.90 121 GLY A N 1
ATOM 1128 C CA . GLY A 1 74 ? 10.652 42.628 32.895 1.00 11.80 121 GLY A CA 1
ATOM 1129 C C . GLY A 1 74 ? 10.697 41.364 32.061 1.00 13.07 121 GLY A C 1
ATOM 1130 O O . GLY A 1 74 ? 10.220 41.363 30.928 1.00 12.96 121 GLY A O 1
ATOM 1134 N N . TYR A 1 75 ? 11.265 40.298 32.616 1.00 10.88 122 TYR A N 1
ATOM 1135 C CA . TYR A 1 75 ? 11.469 39.060 31.879 1.00 12.19 122 TYR A CA 1
ATOM 1136 C C . TYR A 1 75 ? 10.162 38.537 31.307 1.00 11.79 122 TYR A C 1
ATOM 1137 O O . TYR A 1 75 ? 10.150 37.994 30.197 1.00 14.35 122 TYR A O 1
ATOM 1155 N N . THR A 1 76 ? 9.052 38.701 32.017 1.00 13.31 123 THR A N 1
ATOM 1156 C CA . THR A 1 76 ? 7.790 38.101 31.557 1.00 16.27 123 THR A CA 1
ATOM 1157 C C . THR A 1 76 ? 7.056 38.953 30.510 1.00 16.33 123 THR A C 1
ATOM 1158 O O . THR A 1 76 ? 6.023 38.527 29.980 1.00 17.18 123 THR A O 1
ATOM 1169 N N . THR A 1 77 ? 7.580 40.142 30.213 1.00 12.45 124 THR A N 1
ATOM 1170 C CA . THR A 1 77 ? 6.823 41.163 29.461 1.00 11.71 124 THR A CA 1
ATOM 1171 C C . THR A 1 77 ? 7.041 41.188 27.945 1.00 13.02 124 THR A C 1
ATOM 1172 O O . THR A 1 77 ? 6.197 41.713 27.218 1.00 14.37 124 THR A O 1
ATOM 1183 N N . ASN A 1 78 ? 8.175 40.672 27.484 1.00 11.45 125 ASN A N 1
ATOM 1184 C CA . ASN A 1 78 ? 8.579 40.803 26.071 1.00 12.83 125 ASN A CA 1
ATOM 1185 C C . ASN A 1 78 ? 8.511 42.259 25.614 1.00 14.19 125 ASN A C 1
ATOM 1186 O O . ASN A 1 78 ? 8.151 42.552 24.463 1.00 15.19 125 ASN A O 1
ATOM 1197 N N . GLN A 1 79 ? 8.843 43.193 26.503 1.00 13.04 126 GLN A N 1
ATOM 1198 C CA . GLN A 1 79 ? 8.958 44.601 26.134 1.00 14.05 126 GLN A CA 1
ATOM 1199 C C . GLN A 1 79 ? 10.365 45.078 25.793 1.00 15.83 126 GLN A C 1
ATOM 1200 O O . GLN A 1 79 ? 10.506 46.081 25.091 1.00 17.76 126 GLN A O 1
ATOM 1214 N N . TRP A 1 80 ? 11.400 44.401 26.298 1.00 14.32 127 TRP A N 1
ATOM 1215 C CA . TRP A 1 80 ? 12.775 44.819 26.075 1.00 12.51 127 TRP A CA 1
ATOM 1216 C C . TRP A 1 80 ? 13.521 43.784 25.216 1.00 15.69 127 TRP A C 1
ATOM 1217 O O . TRP A 1 80 ? 14.026 44.117 24.134 1.00 17.09 127 TRP A O 1
ATOM 1238 N N . LYS A 1 81 ? 13.578 42.543 25.698 1.00 13.94 128 LYS A N 1
ATOM 1239 C CA . LYS A 1 81 ? 14.092 41.384 24.950 1.00 13.71 128 LYS A CA 1
ATOM 1240 C C . LYS A 1 81 ? 13.128 40.205 25.027 1.00 14.69 128 LYS A C 1
ATOM 1241 O O . LYS A 1 81 ? 12.435 40.054 26.016 1.00 14.50 128 LYS A O 1
ATOM 1260 N N . SER A 1 82 ? 13.090 39.339 23.997 1.00 12.64 129 SER A N 1
ATOM 1261 C CA . SER A 1 82 ? 12.407 38.050 24.118 1.00 15.03 129 SER A CA 1
ATOM 1262 C C . SER A 1 82 ? 13.003 37.252 25.284 1.00 15.54 129 SER A C 1
ATOM 1263 O O . SER A 1 82 ? 14.165 37.455 25.629 1.00 16.60 129 SER A O 1
ATOM 1271 N N . LYS A 1 83 ? 12.219 36.359 25.878 1.00 14.45 130 LYS A N 1
ATOM 1272 C CA . LYS A 1 83 ? 12.664 35.559 27.018 1.00 14.60 130 LYS A CA 1
ATOM 1273 C C . LYS A 1 83 ? 13.961 34.785 26.746 1.00 18.39 130 LYS A C 1
ATOM 1274 O O . LYS A 1 83 ? 14.877 34.781 27.582 1.00 15.12 130 LYS A O 1
ATOM 1293 N N . ASP A 1 84 ? 14.075 34.141 25.585 1.00 15.69 131 ASP A N 1
ATOM 1294 C CA . ASP A 1 84 ? 15.288 33.379 25.288 1.00 14.17 131 ASP A CA 1
ATOM 1295 C C . ASP A 1 84 ? 16.483 34.295 25.012 1.00 15.54 131 ASP A C 1
ATOM 1296 O O . ASP A 1 84 ? 17.624 33.942 25.326 1.00 17.47 131 ASP A O 1
ATOM 1305 N N . ASP A 1 85 ? 16.244 35.461 24.419 1.00 15.90 132 ASP A N 1
ATOM 1306 C CA . ASP A 1 85 ? 17.333 36.423 24.250 1.00 14.25 132 ASP A CA 1
ATOM 1307 C C . ASP A 1 85 ? 17.767 37.052 25.589 1.00 15.17 132 ASP A C 1
ATOM 1308 O O . ASP A 1 85 ? 18.927 37.395 25.766 1.00 14.70 132 ASP A O 1
ATOM 1317 N N . TYR A 1 86 ? 16.827 37.228 26.506 1.00 14.19 133 TYR A N 1
ATOM 1318 C CA . TYR A 1 86 ? 17.159 37.726 27.841 1.00 13.67 133 TYR A CA 1
ATOM 1319 C C . TYR A 1 86 ? 18.063 36.669 28.501 1.00 16.49 133 TYR A C 1
ATOM 1320 O O . TYR A 1 86 ? 19.073 37.004 29.138 1.00 13.91 133 TYR A O 1
ATOM 1338 N N . ASN A 1 87 ? 17.740 35.386 28.303 1.00 14.06 134 ASN A N 1
ATOM 1339 C CA . ASN A 1 87 ? 18.612 34.297 28.767 1.00 13.27 134 ASN A CA 1
ATOM 1340 C C . ASN A 1 87 ? 20.040 34.453 28.231 1.00 15.50 134 ASN A C 1
ATOM 1341 O O . ASN A 1 87 ? 21.025 34.260 28.957 1.00 14.53 134 ASN A O 1
ATOM 1352 N N . ALA A 1 88 ? 20.170 34.792 26.950 1.00 15.02 135 ALA A N 1
ATOM 1353 C CA . ALA A 1 88 ? 21.481 34.896 26.329 1.00 15.69 135 ALA A CA 1
ATOM 1354 C C . ALA A 1 88 ? 22.284 36.067 26.909 1.00 15.08 135 ALA A C 1
ATOM 1355 O O . ALA A 1 88 ? 23.502 35.971 27.129 1.00 15.65 135 ALA A O 1
ATOM 1362 N N . TYR A 1 89 ? 21.589 37.161 27.189 1.00 14.38 136 TYR A N 1
ATOM 1363 C CA . TYR A 1 89 ? 22.187 38.321 27.841 1.00 12.67 136 TYR A CA 1
ATOM 1364 C C . TYR A 1 89 ? 22.711 37.986 29.240 1.00 10.61 136 TYR A C 1
ATOM 1365 O O . TYR A 1 89 ? 23.809 38.409 29.633 1.00 13.38 136 TYR A O 1
ATOM 1383 N N . ILE A 1 90 ? 21.896 37.260 30.001 1.00 10.54 137 ILE A N 1
ATOM 1384 C CA . ILE A 1 90 ? 22.273 36.818 31.337 1.00 11.23 137 ILE A CA 1
ATOM 1385 C C . ILE A 1 90 ? 23.510 35.932 31.256 1.00 11.52 137 ILE A C 1
ATOM 1386 O O . ILE A 1 90 ? 24.464 36.089 32.042 1.00 11.94 137 ILE A O 1
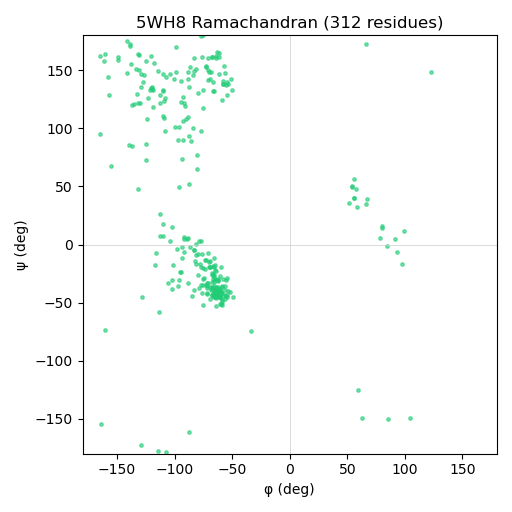ATOM 1402 N N . ASP A 1 91 ? 23.503 34.998 30.302 1.00 10.83 138 ASP A N 1
ATOM 1403 C CA . ASP A 1 91 ? 24.639 34.102 30.115 1.00 10.43 138 ASP A CA 1
ATOM 1404 C C . ASP A 1 91 ? 25.930 34.886 29.853 1.00 10.92 138 ASP A C 1
ATOM 1405 O O . ASP A 1 91 ? 26.998 34.516 30.353 1.00 11.51 138 ASP A O 1
ATOM 1414 N N A ASN A 1 92 ? 25.833 35.940 29.041 0.50 11.31 139 ASN A N 1
ATOM 1415 N N B ASN A 1 92 ? 25.853 35.954 29.064 0.50 11.31 139 ASN A N 1
ATOM 1416 C CA A ASN A 1 92 ? 26.990 36.790 28.762 0.50 12.57 139 ASN A CA 1
ATOM 1417 C CA B ASN A 1 92 ? 27.049 36.749 28.793 0.50 12.65 139 ASN A CA 1
ATOM 1418 C C A ASN A 1 92 ? 27.550 37.403 30.052 0.50 12.00 139 ASN A C 1
ATOM 1419 C C B ASN A 1 92 ? 27.570 37.435 30.058 0.50 12.00 139 ASN A C 1
ATOM 1420 O O A ASN A 1 92 ? 28.763 37.436 30.261 0.50 11.51 139 ASN A O 1
ATOM 1421 O O B ASN A 1 92 ? 28.781 37.543 30.261 0.50 11.49 139 ASN A O 1
ATOM 1442 N N . MET A 1 93 ? 26.665 37.900 30.910 1.00 13.47 140 MET A N 1
ATOM 1443 C CA . MET A 1 93 ? 27.094 38.494 32.181 1.00 13.99 140 MET A CA 1
ATOM 1444 C C . MET A 1 93 ? 27.730 37.439 33.094 1.00 11.15 140 MET A C 1
ATOM 1445 O O . MET A 1 93 ? 28.727 37.709 33.767 1.00 11.21 140 MET A O 1
ATOM 1460 N N . VAL A 1 94 ? 27.152 36.239 33.131 1.00 12.23 141 VAL A N 1
ATOM 1461 C CA . VAL A 1 94 ? 27.729 35.136 33.917 1.00 9.11 141 VAL A CA 1
ATOM 1462 C C . VAL A 1 94 ? 29.156 34.814 33.432 1.00 12.72 141 VAL A C 1
ATOM 1463 O O . VAL A 1 94 ? 30.061 34.565 34.237 1.00 12.26 141 VAL A O 1
ATOM 1476 N N A ASP A 1 95 ? 29.358 34.863 32.121 0.49 12.75 142 ASP A N 1
ATOM 1477 N N B ASP A 1 95 ? 29.364 34.844 32.120 0.51 12.74 142 ASP A N 1
ATOM 1478 C CA A ASP A 1 95 ? 30.663 34.585 31.525 0.49 13.43 142 ASP A CA 1
ATOM 1479 C CA B ASP A 1 95 ? 30.683 34.562 31.559 0.51 13.42 142 ASP A CA 1
ATOM 1480 C C A ASP A 1 95 ? 31.693 35.672 31.868 0.49 11.87 142 ASP A C 1
ATOM 1481 C C B ASP A 1 95 ? 31.697 35.670 31.896 0.51 11.86 142 ASP A C 1
ATOM 1482 O O A ASP A 1 95 ? 32.872 35.374 32.111 0.49 12.79 142 ASP A O 1
ATOM 1483 O O B ASP A 1 95 ? 32.876 35.383 32.154 0.51 12.78 142 ASP A O 1
ATOM 1500 N N . ILE A 1 96 ? 31.256 36.928 31.897 1.00 12.35 143 ILE A N 1
ATOM 1501 C CA . ILE A 1 96 ? 32.138 38.033 32.289 1.00 10.25 143 ILE A CA 1
ATOM 1502 C C . ILE A 1 96 ? 32.572 37.825 33.734 1.00 8.96 143 ILE A C 1
ATOM 1503 O O . ILE A 1 96 ? 33.762 37.949 34.043 1.00 12.48 143 ILE A O 1
ATOM 1520 N N . CYS A 1 97 ? 31.644 37.442 34.616 1.00 10.38 144 CYS A N 1
ATOM 1521 C CA . CYS A 1 97 ? 32.035 37.172 36.007 1.00 10.69 144 CYS A CA 1
ATOM 1522 C C . CYS A 1 97 ? 33.036 36.026 36.093 1.00 10.08 144 CYS A C 1
ATOM 1523 O O . CYS A 1 97 ? 33.964 36.078 36.900 1.00 12.44 144 CYS A O 1
ATOM 1531 N N . ALA A 1 98 ? 32.841 34.979 35.289 1.00 11.47 145 ALA A N 1
ATOM 1532 C CA . ALA A 1 98 ? 33.793 33.859 35.266 1.00 13.76 145 ALA A CA 1
ATOM 1533 C C . ALA A 1 98 ? 35.188 34.320 34.852 1.00 12.90 145 ALA A C 1
ATOM 1534 O O . ALA A 1 98 ? 36.186 33.911 35.457 1.00 13.21 145 ALA A O 1
ATOM 1541 N N . LYS A 1 99 ? 35.257 35.145 33.810 1.00 13.53 146 LYS A N 1
ATOM 1542 C CA . LYS A 1 99 ? 36.539 35.632 33.297 1.00 14.60 146 LYS A CA 1
ATOM 1543 C C . LYS A 1 99 ? 37.288 36.469 34.329 1.00 13.66 146 LYS A C 1
ATOM 1544 O O . LYS A 1 99 ? 38.525 36.497 34.324 1.00 14.42 146 LYS A O 1
ATOM 1563 N N . LEU A 1 100 ? 36.536 37.141 35.210 1.00 11.42 147 LEU A N 1
ATOM 1564 C CA . LEU A 1 100 ? 37.098 37.964 36.282 1.00 11.46 147 LEU A CA 1
ATOM 1565 C C . LEU A 1 100 ? 37.287 37.209 37.596 1.00 12.15 147 LEU A C 1
ATOM 1566 O O . LEU A 1 100 ? 37.874 37.751 38.520 1.00 12.77 147 LEU A O 1
ATOM 1582 N N . GLY A 1 101 ? 36.815 35.966 37.674 1.00 11.18 148 GLY A N 1
ATOM 1583 C CA . GLY A 1 101 ? 36.935 35.169 38.884 1.00 10.81 148 GLY A CA 1
ATOM 1584 C C . GLY A 1 101 ? 36.124 35.691 40.057 1.00 11.25 148 GLY A C 1
ATOM 1585 O O . GLY A 1 101 ? 36.606 35.655 41.192 1.00 10.21 148 GLY A O 1
ATOM 1589 N N . ILE A 1 102 ? 34.912 36.185 39.804 1.00 9.61 149 ILE A N 1
ATOM 1590 C CA . ILE A 1 102 ? 33.991 36.510 40.901 1.00 10.19 149 ILE A CA 1
ATOM 1591 C C . ILE A 1 102 ? 32.716 35.689 40.845 1.00 10.24 149 ILE A C 1
ATOM 1592 O O . ILE A 1 102 ? 32.304 35.195 39.778 1.00 11.25 149 ILE A O 1
ATOM 1608 N N . TYR A 1 103 ? 32.091 35.555 41.999 1.00 9.57 150 TYR A N 1
ATOM 1609 C CA . TYR A 1 103 ? 30.841 34.810 42.111 1.00 8.95 150 TYR A CA 1
ATOM 1610 C C . TYR A 1 103 ? 29.702 35.626 41.466 1.00 9.76 150 TYR A C 1
ATOM 1611 O O . TYR A 1 103 ? 29.757 36.862 41.368 1.00 8.95 150 TYR A O 1
ATOM 1629 N N . CYS A 1 104 ? 28.678 34.917 40.993 1.00 7.25 151 CYS A N 1
ATOM 1630 C CA . CYS A 1 104 ? 27.578 35.543 40.268 1.00 7.64 151 CYS A CA 1
ATOM 1631 C C . CYS A 1 104 ? 26.257 34.993 40.758 1.00 10.03 151 CYS A C 1
ATOM 1632 O O . CYS A 1 104 ? 26.017 33.791 40.636 1.00 11.93 151 CYS A O 1
ATOM 1640 N N . ILE A 1 105 ? 25.398 35.873 41.268 1.00 9.23 152 ILE A N 1
ATOM 1641 C CA . ILE A 1 105 ? 24.037 35.481 41.644 1.00 7.19 152 ILE A CA 1
ATOM 1642 C C . ILE A 1 105 ? 23.099 35.768 40.490 1.00 9.16 152 ILE A C 1
ATOM 1643 O O . ILE A 1 105 ? 23.017 36.921 40.029 1.00 10.19 152 ILE A O 1
ATOM 1659 N N . ILE A 1 106 ? 22.413 34.720 40.028 1.00 8.48 153 ILE A N 1
ATOM 1660 C CA . ILE A 1 106 ? 21.314 34.828 39.079 1.00 7.34 153 ILE A CA 1
ATOM 1661 C C . ILE A 1 106 ? 20.053 34.978 39.909 1.00 7.59 153 ILE A C 1
ATOM 1662 O O . ILE A 1 106 ? 19.631 34.020 40.590 1.00 9.45 153 ILE A O 1
ATOM 1678 N N . ASP A 1 107 ? 19.484 36.184 39.904 1.00 8.53 154 ASP A N 1
ATOM 1679 C CA . ASP A 1 107 ? 18.340 36.507 40.781 1.00 7.62 154 ASP A CA 1
ATOM 1680 C C . ASP A 1 107 ? 17.041 36.677 39.983 1.00 8.05 154 ASP A C 1
ATOM 1681 O O . ASP A 1 107 ? 16.893 37.612 39.182 1.00 8.17 154 ASP A O 1
ATOM 1690 N N . TRP A 1 108 ? 16.121 35.727 40.168 1.00 8.80 155 TRP A N 1
ATOM 1691 C CA . TRP A 1 108 ? 14.764 35.810 39.611 1.00 8.10 155 TRP A CA 1
ATOM 1692 C C . TRP A 1 108 ? 13.988 36.796 40.490 1.00 11.74 155 TRP A C 1
ATOM 1693 O O . TRP A 1 108 ? 13.496 36.463 41.589 1.00 11.36 155 TRP A O 1
ATOM 1714 N N . HIS A 1 109 ? 13.923 38.035 40.020 1.00 9.75 156 HIS A N 1
ATOM 1715 C CA . HIS A 1 109 ? 13.669 39.184 40.905 1.00 8.71 156 HIS A CA 1
ATOM 1716 C C . HIS A 1 109 ? 12.189 39.514 40.972 1.00 13.20 156 HIS A C 1
ATOM 1717 O O . HIS A 1 109 ? 11.746 40.504 40.394 1.00 12.64 156 HIS A O 1
ATOM 1731 N N . VAL A 1 110 ? 11.441 38.657 41.677 1.00 8.36 157 VAL A N 1
ATOM 1732 C CA . VAL A 1 110 ? 10.012 38.891 41.955 1.00 10.26 157 VAL A CA 1
ATOM 1733 C C . VAL A 1 110 ? 9.864 40.066 42.927 1.00 11.84 157 VAL A C 1
ATOM 1734 O O . VAL A 1 110 ? 10.689 40.237 43.828 1.00 11.20 157 VAL A O 1
ATOM 1747 N N . LEU A 1 111 ? 8.836 40.886 42.714 1.00 10.17 158 LEU A N 1
ATOM 1748 C CA . LEU A 1 111 ? 8.571 42.014 43.585 1.00 9.85 158 LEU A CA 1
ATOM 1749 C C . LEU A 1 111 ? 7.124 42.523 43.462 1.00 10.58 158 LEU A C 1
ATOM 1750 O O . LEU A 1 111 ? 6.308 42.277 44.349 1.00 13.86 158 LEU A O 1
ATOM 1766 N N . ASN A 1 112 ? 6.810 43.202 42.354 1.00 14.69 159 ASN A N 1
ATOM 1767 C CA . ASN A 1 112 ? 5.532 43.915 42.208 1.00 13.59 159 ASN A CA 1
ATOM 1768 C C . ASN A 1 112 ? 4.630 43.328 41.113 1.00 18.39 159 ASN A C 1
ATOM 1769 O O . ASN A 1 112 ? 4.965 42.325 40.487 1.00 18.57 159 ASN A O 1
ATOM 1780 N N . ASP A 1 113 ? 3.477 43.966 40.902 1.00 20.67 160 ASP A N 1
ATOM 1781 C CA . ASP A 1 113 ? 2.528 43.575 39.851 1.00 20.38 160 ASP A CA 1
ATOM 1782 C C . ASP A 1 113 ? 2.036 42.118 39.970 1.00 19.30 160 ASP A C 1
ATOM 1783 O O . ASP A 1 113 ? 1.737 41.481 38.961 1.00 24.36 160 ASP A O 1
ATOM 1792 N N . GLY A 1 114 ? 1.934 41.611 41.199 1.00 18.70 161 GLY A N 1
ATOM 1793 C CA . GLY A 1 114 ? 1.440 40.268 41.445 1.00 25.23 161 GLY A CA 1
ATOM 1794 C C . GLY A 1 114 ? 2.547 39.236 41.625 1.00 19.09 161 GLY A C 1
ATOM 1795 O O . GLY A 1 114 ? 2.311 38.143 42.155 1.00 23.39 161 GLY A O 1
ATOM 1799 N N . SER A 1 115 ? 3.762 39.571 41.202 1.00 17.40 162 SER A N 1
ATOM 1800 C CA . SER A 1 115 ? 4.859 38.614 41.320 1.00 14.17 162 SER A CA 1
ATOM 1801 C C . SER A 1 115 ? 5.295 38.415 42.775 1.00 18.31 162 SER A C 1
ATOM 1802 O O . SER A 1 115 ? 6.091 37.517 43.055 1.00 16.17 162 SER A O 1
ATOM 1810 N N . GLY A 1 116 ? 4.745 39.214 43.688 1.00 17.22 163 GLY A N 1
ATOM 1811 C CA . GLY A 1 116 ? 5.008 39.098 45.122 1.00 16.51 163 GLY A CA 1
ATOM 1812 C C . GLY A 1 116 ? 4.708 37.698 45.641 1.00 10.81 163 GLY A C 1
ATOM 1813 O O . GLY A 1 116 ? 5.313 37.225 46.596 1.00 12.08 163 GLY A O 1
ATOM 1817 N N . ASP A 1 117 ? 3.739 37.027 45.028 1.00 13.38 164 ASP A N 1
ATOM 1818 C CA . ASP A 1 117 ? 3.602 35.590 45.237 1.00 11.23 164 ASP A CA 1
ATOM 1819 C C . ASP A 1 117 ? 4.382 34.905 44.128 1.00 10.96 164 ASP A C 1
ATOM 1820 O O . ASP A 1 117 ? 3.952 34.918 42.984 1.00 11.26 164 ASP A O 1
ATOM 1829 N N . PRO A 1 118 ? 5.546 34.327 44.447 1.00 10.99 165 PRO A N 1
ATOM 1830 C CA . PRO A 1 118 ? 6.373 33.831 43.336 1.00 12.93 165 PRO A CA 1
ATOM 1831 C C . PRO A 1 118 ? 5.699 32.697 42.545 1.00 13.41 165 PRO A C 1
ATOM 1832 O O . PRO A 1 118 ? 6.054 32.456 41.393 1.00 11.29 165 PRO A O 1
ATOM 1843 N N . ASN A 1 119 ? 4.756 31.989 43.158 1.00 10.58 166 ASN A N 1
ATOM 1844 C CA . ASN A 1 119 ? 4.003 30.980 42.424 1.00 13.36 166 ASN A CA 1
ATOM 1845 C C . ASN A 1 119 ? 3.350 31.534 41.166 1.00 15.17 166 ASN A C 1
ATOM 1846 O O . ASN A 1 119 ? 3.172 30.802 40.179 1.00 13.06 166 ASN A O 1
ATOM 1857 N N . TYR A 1 120 ? 3.021 32.825 41.179 1.00 13.26 167 TYR A N 1
ATOM 1858 C CA . TYR A 1 120 ? 2.325 33.417 40.048 1.00 13.86 167 TYR A CA 1
ATOM 1859 C C . TYR A 1 120 ? 3.273 33.734 38.894 1.00 18.01 167 TYR A C 1
ATOM 1860 O O . TYR A 1 120 ? 2.832 34.286 37.874 1.00 16.88 167 TYR A O 1
ATOM 1878 N N . THR A 1 121 ? 4.558 33.382 39.049 1.00 11.94 168 THR A N 1
ATOM 1879 C CA . THR A 1 121 ? 5.524 33.491 37.956 1.00 13.09 168 THR A CA 1
ATOM 1880 C C . THR A 1 121 ? 5.990 32.130 37.414 1.00 14.32 168 THR A C 1
ATOM 1881 O O . THR A 1 121 ? 6.865 32.096 36.541 1.00 13.97 168 THR A O 1
ATOM 1892 N N . LEU A 1 122 ? 5.383 31.029 37.871 1.00 13.60 169 LEU A N 1
ATOM 1893 C CA . LEU A 1 122 ? 5.902 29.692 37.567 1.00 11.85 169 LEU A CA 1
ATOM 1894 C C . LEU A 1 122 ? 5.864 29.309 36.088 1.00 12.80 169 LEU A C 1
ATOM 1895 O O . LEU A 1 122 ? 6.716 28.522 35.646 1.00 13.95 169 LEU A O 1
ATOM 1911 N N . ASP A 1 123 ? 4.899 29.831 35.329 1.00 14.61 170 ASP A N 1
ATOM 1912 C CA . ASP A 1 123 ? 4.840 29.515 33.898 1.00 18.72 170 ASP A CA 1
ATOM 1913 C C . ASP A 1 123 ? 6.130 29.920 33.187 1.00 15.76 170 ASP A C 1
ATOM 1914 O O . ASP A 1 123 ? 6.490 29.308 32.180 1.00 15.22 170 ASP A O 1
ATOM 1923 N N . ASP A 1 124 ? 6.806 30.965 33.685 1.00 13.60 171 ASP A N 1
ATOM 1924 C CA . ASP A 1 124 ? 8.112 31.373 33.157 1.00 13.55 171 ASP A CA 1
ATOM 1925 C C . ASP A 1 124 ? 9.288 30.929 34.029 1.00 13.36 171 ASP A C 1
ATOM 1926 O O . ASP A 1 124 ? 10.379 30.672 33.510 1.00 12.85 171 ASP A O 1
ATOM 1935 N N . ALA A 1 125 ? 9.075 30.828 35.338 1.00 12.30 172 ALA A N 1
ATOM 1936 C CA . ALA A 1 125 ? 10.167 30.483 36.252 1.00 13.25 172 ALA A CA 1
ATOM 1937 C C . ALA A 1 125 ? 10.680 29.050 36.053 1.00 10.45 172 ALA A C 1
ATOM 1938 O O . ALA A 1 125 ? 11.871 28.777 36.159 1.00 12.21 172 ALA A O 1
ATOM 1945 N N . ILE A 1 126 ? 9.767 28.121 35.772 1.00 12.60 173 ILE A N 1
ATOM 1946 C CA . ILE A 1 126 ? 10.180 26.737 35.550 1.00 10.82 173 ILE A CA 1
ATOM 1947 C C . ILE A 1 126 ? 11.079 26.601 34.294 1.00 11.74 173 ILE A C 1
ATOM 1948 O O . ILE A 1 126 ? 12.173 26.061 34.399 1.00 12.25 173 ILE A O 1
ATOM 1964 N N . PRO A 1 127 ? 10.640 27.102 33.117 1.00 12.63 174 PRO A N 1
ATOM 1965 C CA . PRO A 1 127 ? 11.568 27.007 31.972 1.00 11.93 174 PRO A CA 1
ATOM 1966 C C . PRO A 1 127 ? 12.844 27.841 32.120 1.00 13.23 174 PRO A C 1
ATOM 1967 O O . PRO A 1 127 ? 13.901 27.412 31.643 1.00 13.26 174 PRO A O 1
ATOM 1978 N N . PHE A 1 128 ? 12.754 28.980 32.804 1.00 11.79 175 PHE A N 1
ATOM 1979 C CA . PHE A 1 128 ? 13.944 29.786 33.099 1.00 12.01 175 PHE A CA 1
ATOM 1980 C C . PHE A 1 128 ? 14.951 28.984 33.900 1.00 10.62 175 PHE A C 1
ATOM 1981 O O . PHE A 1 128 ? 16.130 28.925 33.536 1.00 11.27 175 PHE A O 1
ATOM 1998 N N . TRP A 1 129 ? 14.503 28.393 35.002 1.00 10.67 176 TRP A N 1
ATOM 1999 C CA . TRP A 1 129 ? 15.424 27.721 35.887 1.00 10.69 176 TRP A CA 1
ATOM 2000 C C . TRP A 1 129 ? 15.889 26.390 35.306 1.00 10.72 176 TRP A C 1
ATOM 2001 O O . TRP A 1 129 ? 17.021 25.980 35.559 1.00 12.71 176 TRP A O 1
ATOM 2022 N N . ASP A 1 130 ? 15.051 25.739 34.489 1.00 11.43 177 ASP A N 1
ATOM 2023 C CA . ASP A 1 130 ? 15.467 24.535 33.743 1.00 12.22 177 ASP A CA 1
ATOM 2024 C C . ASP A 1 130 ? 16.638 24.891 32.825 1.00 12.62 177 ASP A C 1
ATOM 2025 O O . ASP A 1 130 ? 17.686 24.232 32.849 1.00 14.51 177 ASP A O 1
ATOM 2034 N N . TYR A 1 131 ? 16.466 25.948 32.043 1.00 13.46 178 TYR A N 1
ATOM 2035 C CA . TYR A 1 131 ? 17.524 26.412 31.161 1.00 12.81 178 TYR A CA 1
ATOM 2036 C C . TYR A 1 131 ? 18.788 26.811 31.935 1.00 13.82 178 TYR A C 1
ATOM 2037 O O . TYR A 1 131 ? 19.889 26.362 31.604 1.00 13.48 178 TYR A O 1
ATOM 2055 N N . MET A 1 132 ? 18.655 27.660 32.952 1.00 13.59 179 MET A N 1
ATOM 2056 C CA . MET A 1 132 ? 19.854 28.202 33.591 1.00 13.52 179 MET A CA 1
ATOM 2057 C C . MET A 1 132 ? 20.680 27.135 34.301 1.00 10.98 179 MET A C 1
ATOM 2058 O O . MET A 1 132 ? 21.916 27.167 34.278 1.00 13.19 179 MET A O 1
ATOM 2072 N N . SER A 1 133 ? 20.005 26.180 34.933 1.00 12.63 180 SER A N 1
ATOM 2073 C CA . SER A 1 133 ? 20.708 25.129 35.655 1.00 11.46 180 SER A CA 1
ATOM 2074 C C . SER A 1 133 ? 21.379 24.149 34.696 1.00 13.20 180 SER A C 1
ATOM 2075 O O . SER A 1 133 ? 22.476 23.685 34.985 1.00 15.70 180 SER A O 1
ATOM 2083 N N . ALA A 1 134 ? 20.750 23.861 33.558 1.00 13.80 181 ALA A N 1
ATOM 2084 C CA . ALA A 1 134 ? 21.403 23.039 32.530 1.00 13.48 181 ALA A CA 1
ATOM 2085 C C . ALA A 1 134 ? 22.609 23.777 31.916 1.00 16.29 181 ALA A C 1
ATOM 2086 O O . ALA A 1 134 ? 23.678 23.211 31.751 1.00 16.31 181 ALA A O 1
ATOM 2093 N N . LYS A 1 135 ? 22.439 25.054 31.605 1.00 12.41 182 LYS A N 1
ATOM 2094 C CA . LYS A 1 135 ? 23.493 25.832 30.953 1.00 12.37 182 LYS A CA 1
ATOM 2095 C C . LYS A 1 135 ? 24.691 26.047 31.860 1.00 15.04 182 LYS A C 1
ATOM 2096 O O . LYS A 1 135 ? 25.834 26.024 31.396 1.00 16.07 182 LYS A O 1
ATOM 2115 N N . HIS A 1 136 ? 24.434 26.238 33.153 1.00 12.97 183 HIS A N 1
ATOM 2116 C CA . HIS A 1 136 ? 25.504 26.638 34.073 1.00 10.86 183 HIS A CA 1
ATOM 2117 C C . HIS A 1 136 ? 25.899 25.554 35.067 1.00 13.61 183 HIS A C 1
ATOM 2118 O O . HIS A 1 136 ? 26.590 25.834 36.040 1.00 13.02 183 HIS A O 1
ATOM 2133 N N . LYS A 1 137 ? 25.522 24.303 34.777 1.00 12.74 184 LYS A N 1
ATOM 2134 C CA . LYS A 1 137 ? 25.916 23.173 35.632 1.00 14.00 184 LYS A CA 1
ATOM 2135 C C . LYS A 1 137 ? 27.405 23.161 35.957 1.00 13.81 184 LYS A C 1
ATOM 2136 O O . LYS A 1 137 ? 27.808 22.915 37.104 1.00 15.73 184 LYS A O 1
ATOM 2154 N N . ASP A 1 138 ? 28.227 23.387 34.940 1.00 14.16 185 ASP A N 1
ATOM 2155 C CA . ASP A 1 138 ? 29.670 23.237 35.097 1.00 15.32 185 ASP A CA 1
ATOM 2156 C C . ASP A 1 138 ? 30.336 24.549 35.502 1.00 18.27 185 ASP A C 1
ATOM 2157 O O . ASP A 1 138 ? 31.567 24.631 35.566 1.00 20.07 185 ASP A O 1
ATOM 2166 N N . ASP A 1 139 ? 29.526 25.578 35.748 1.00 14.54 186 ASP A N 1
ATOM 2167 C CA . ASP A 1 139 ? 30.035 26.862 36.268 1.00 13.95 186 ASP A CA 1
ATOM 2168 C C . ASP A 1 139 ? 30.066 26.848 37.808 1.00 15.51 186 ASP A C 1
ATOM 2169 O O . ASP A 1 139 ? 29.002 26.882 38.452 1.00 16.61 186 ASP A O 1
ATOM 2178 N N . LYS A 1 140 ? 31.274 26.816 38.376 1.00 14.05 187 LYS A N 1
ATOM 2179 C CA . LYS A 1 140 ? 31.493 26.737 39.822 1.00 12.47 187 LYS A CA 1
ATOM 2180 C C . LYS A 1 140 ? 31.093 28.010 40.540 1.00 11.15 187 LYS A C 1
ATOM 2181 O O . LYS A 1 140 ? 30.900 27.992 41.749 1.00 14.09 187 LYS A O 1
ATOM 2200 N N . HIS A 1 141 ? 31.002 29.117 39.802 1.00 11.33 188 HIS A N 1
ATOM 2201 C CA . HIS A 1 141 ? 30.901 30.429 40.437 1.00 12.70 188 HIS A CA 1
ATOM 2202 C C . HIS A 1 141 ? 29.483 30.986 40.561 1.00 10.67 188 HIS A C 1
ATOM 2203 O O . HIS A 1 141 ? 29.302 32.061 41.150 1.00 10.91 188 HIS A O 1
ATOM 2217 N N . VAL A 1 142 ? 28.478 30.293 40.021 1.00 10.93 189 VAL A N 1
ATOM 2218 C CA . VAL A 1 142 ? 27.099 30.784 40.096 1.00 11.00 189 VAL A CA 1
ATOM 2219 C C . VAL A 1 142 ? 26.353 30.333 41.363 1.00 9.05 189 VAL A C 1
ATOM 2220 O O . VAL A 1 142 ? 26.598 29.256 41.926 1.00 10.49 189 VAL A O 1
ATOM 2233 N N . LEU A 1 143 ? 25.448 31.196 41.815 1.00 9.14 190 LEU A N 1
ATOM 2234 C CA . LEU A 1 143 ? 24.477 30.873 42.869 1.00 9.10 190 LEU A CA 1
ATOM 2235 C C . LEU A 1 143 ? 23.098 31.206 42.317 1.00 8.27 190 LEU A C 1
ATOM 2236 O O . LEU A 1 143 ? 22.966 32.166 41.564 1.00 9.79 190 LEU A O 1
ATOM 2252 N N . TYR A 1 144 ? 22.078 30.436 42.696 1.00 9.75 191 TYR A N 1
ATOM 2253 C CA . TYR A 1 144 ? 20.728 30.587 42.142 1.00 7.48 191 TYR A CA 1
ATOM 2254 C C . TYR A 1 144 ? 19.760 31.181 43.183 1.00 9.62 191 TYR A C 1
ATOM 2255 O O . TYR A 1 144 ? 19.401 30.521 44.165 1.00 9.93 191 TYR A O 1
ATOM 2273 N N . GLU A 1 145 ? 19.344 32.437 42.983 1.00 9.27 192 GLU A N 1
ATOM 2274 C CA . GLU A 1 145 ? 18.402 33.111 43.882 1.00 9.21 192 GLU A CA 1
ATOM 2275 C C . GLU A 1 145 ? 17.011 33.035 43.237 1.00 9.87 192 GLU A C 1
ATOM 2276 O O . GLU A 1 145 ? 16.706 33.795 42.314 1.00 9.43 192 GLU A O 1
ATOM 2288 N N . ILE A 1 146 ? 16.181 32.100 43.709 1.00 9.47 193 ILE A N 1
ATOM 2289 C CA . ILE A 1 146 ? 15.002 31.659 42.959 1.00 7.84 193 ILE A CA 1
ATOM 2290 C C . ILE A 1 146 ? 13.767 32.595 43.087 1.00 9.73 193 ILE A C 1
ATOM 2291 O O . ILE A 1 146 ? 12.844 32.475 42.262 1.00 9.65 193 ILE A O 1
ATOM 2307 N N . CYS A 1 147 ? 13.739 33.488 44.080 1.00 11.33 194 CYS A N 1
ATOM 2308 C CA . CYS A 1 147 ? 12.652 34.487 44.238 1.00 11.19 194 CYS A CA 1
ATOM 2309 C C . CYS A 1 147 ? 13.025 35.626 45.205 1.00 13.28 194 CYS A C 1
ATOM 2310 O O . CYS A 1 147 ? 12.826 35.532 46.408 1.00 11.93 194 CYS A O 1
ATOM 2318 N N . ASN A 1 148 ? 13.516 36.721 44.642 1.00 12.24 195 ASN A N 1
ATOM 2319 C CA 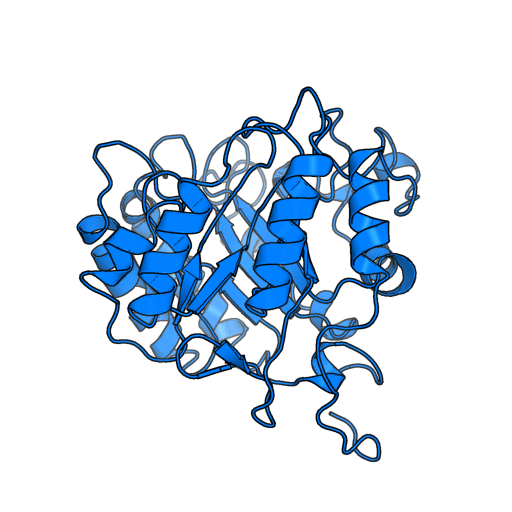. ASN A 1 148 ? 13.980 37.905 45.397 1.00 11.55 195 ASN A CA 1
ATOM 2320 C C . ASN A 1 148 ? 13.242 38.255 46.715 1.00 10.16 195 ASN A C 1
ATOM 2321 O O . ASN A 1 148 ? 13.797 38.083 47.823 1.00 9.14 195 ASN A O 1
ATOM 2332 N N . GLU A 1 149 ? 12.030 38.791 46.591 1.00 11.91 196 GLU A N 1
ATOM 2333 C CA . GLU A 1 149 ? 11.241 39.288 47.739 1.00 10.23 196 GLU A CA 1
ATOM 2334 C C . GLU A 1 149 ? 9.771 38.890 47.650 1.00 9.27 196 GLU A C 1
ATOM 2335 O O . GLU A 1 149 ? 8.934 39.664 47.164 1.00 10.95 196 GLU A O 1
ATOM 2347 N N . PRO A 1 150 ? 9.430 37.676 48.122 1.00 10.41 197 PRO A N 1
ATOM 2348 C CA . PRO A 1 150 ? 8.016 37.345 48.325 1.00 11.20 197 PRO A CA 1
ATOM 2349 C C . PRO A 1 150 ? 7.379 38.408 49.210 1.00 12.06 197 PRO A C 1
ATOM 2350 O O . PRO A 1 150 ? 8.018 38.857 50.155 1.00 10.94 197 PRO A O 1
ATOM 2361 N N . ASN A 1 151 ? 6.174 38.837 48.888 1.00 10.92 198 ASN A N 1
ATOM 2362 C CA . ASN A 1 151 ? 5.507 39.860 49.686 1.00 11.56 198 ASN A CA 1
ATOM 2363 C C . ASN A 1 151 ? 4.013 39.884 49.428 1.00 13.53 198 ASN A C 1
ATOM 2364 O O . ASN A 1 151 ? 3.525 39.423 48.391 1.00 14.07 198 ASN A O 1
ATOM 2375 N N . GLY A 1 152 ? 3.314 40.434 50.420 1.00 16.61 199 GLY A N 1
ATOM 2376 C CA . GLY A 1 152 ? 1.865 40.483 50.459 1.00 20.52 199 GLY A CA 1
ATOM 2377 C C . GLY A 1 152 ? 1.392 39.790 51.732 1.00 19.75 199 GLY A C 1
ATOM 2378 O O . GLY A 1 152 ? 2.041 38.860 52.208 1.00 20.08 199 GLY A O 1
ATOM 2382 N N . PHE A 1 153 ? 0.271 40.224 52.300 1.00 28.64 200 PHE A N 1
ATOM 2383 C CA . PHE A 1 153 ? -0.248 39.543 53.488 1.00 30.26 200 PHE A CA 1
ATOM 2384 C C . PHE A 1 153 ? -0.696 38.113 53.142 1.00 30.24 200 PHE A C 1
ATOM 2385 O O . PHE A 1 153 ? -0.699 37.226 53.994 1.00 40.38 200 PHE A O 1
ATOM 2402 N N . ASP A 1 154 ? -1.062 37.902 51.883 1.00 25.23 201 ASP A N 1
ATOM 2403 C CA . ASP A 1 154 ? -1.509 36.599 51.403 1.00 31.94 201 ASP A CA 1
ATOM 2404 C C . ASP A 1 154 ? -0.370 35.604 51.187 1.00 31.69 201 ASP A C 1
ATOM 2405 O O . ASP A 1 154 ? -0.610 34.426 50.918 1.00 32.56 201 ASP A O 1
ATOM 2414 N N . VAL A 1 155 ? 0.865 36.073 51.297 1.00 19.01 202 VAL A N 1
ATOM 2415 C CA . VAL A 1 155 ? 2.014 35.248 50.932 1.00 15.22 202 VAL A CA 1
ATOM 2416 C C . VAL A 1 155 ? 2.772 34.810 52.179 1.00 15.89 202 VAL A C 1
ATOM 2417 O O . VAL A 1 155 ? 3.567 35.567 52.726 1.00 17.00 202 VAL A O 1
ATOM 2430 N N . LYS A 1 156 ? 2.486 33.583 52.621 1.00 13.86 203 LYS A N 1
ATOM 2431 C CA . LYS A 1 156 ? 3.081 33.017 53.826 1.00 12.76 203 LYS A CA 1
ATOM 2432 C C . LYS A 1 156 ? 4.240 32.099 53.479 1.00 12.88 203 LYS A C 1
ATOM 2433 O O . LYS A 1 156 ? 4.453 31.752 52.310 1.00 11.74 203 LYS A O 1
ATOM 2452 N N . TRP A 1 157 ? 4.994 31.687 54.493 1.00 10.86 204 TRP A N 1
ATOM 2453 C CA . TRP A 1 157 ? 6.093 30.760 54.249 1.00 11.52 204 TRP A CA 1
ATOM 2454 C C . TRP A 1 157 ? 5.583 29.469 53.555 1.00 13.04 204 TRP A C 1
ATOM 2455 O O . TRP A 1 157 ? 6.222 28.975 52.629 1.00 11.47 204 TRP A O 1
ATOM 2476 N N . ALA A 1 158 ? 4.419 28.954 53.940 1.00 13.50 205 ALA A N 1
ATOM 2477 C CA . ALA A 1 158 ? 3.853 27.789 53.253 1.00 13.85 205 ALA A CA 1
ATOM 2478 C C . ALA A 1 158 ? 3.777 27.971 51.737 1.00 10.65 205 ALA A C 1
ATOM 2479 O O . ALA A 1 158 ? 4.083 27.046 50.987 1.00 13.69 205 ALA A O 1
ATOM 2486 N N . ASP A 1 159 ? 3.402 29.165 51.285 1.00 14.00 206 ASP A N 1
ATOM 2487 C CA . ASP A 1 159 ? 3.301 29.453 49.862 1.00 12.09 206 ASP A CA 1
ATOM 2488 C C . ASP A 1 159 ? 4.677 29.554 49.194 1.00 11.56 206 ASP A C 1
ATOM 2489 O O . ASP A 1 159 ? 4.887 29.048 48.074 1.00 11.72 206 ASP A O 1
ATOM 2498 N N . VAL A 1 160 ? 5.626 30.199 49.863 1.00 11.10 207 VAL A N 1
ATOM 2499 C CA . VAL A 1 160 ? 6.978 30.253 49.317 1.00 12.08 207 VAL A CA 1
ATOM 2500 C C . VAL A 1 160 ? 7.617 28.855 49.272 1.00 12.34 207 VAL A C 1
ATOM 2501 O O . VAL A 1 160 ? 8.332 28.515 48.327 1.00 12.66 207 VAL A O 1
ATOM 2514 N N . LYS A 1 161 ? 7.371 28.045 50.301 1.00 11.56 208 LYS A N 1
ATOM 2515 C CA . LYS A 1 161 ? 7.904 26.678 50.345 1.00 12.83 208 LYS A CA 1
ATOM 2516 C C . LYS A 1 161 ? 7.346 25.840 49.182 1.00 13.07 208 LYS A C 1
ATOM 2517 O O . LYS A 1 161 ? 8.080 25.057 48.576 1.00 13.87 208 LYS A O 1
ATOM 2536 N N . GLU A 1 162 ? 6.072 26.025 48.839 1.00 12.47 209 GLU A N 1
ATOM 2537 C CA . GLU A 1 162 ? 5.501 25.305 47.708 1.00 13.23 209 GLU A CA 1
ATOM 2538 C C . GLU A 1 162 ? 6.121 25.749 46.378 1.00 12.67 209 GLU A C 1
ATOM 2539 O O . GLU A 1 162 ? 6.376 24.924 45.510 1.00 13.00 209 GLU A O 1
ATOM 2551 N N . TYR A 1 163 ? 6.389 27.045 46.233 1.00 11.36 210 TYR A N 1
ATOM 2552 C CA . TYR A 1 163 ? 7.124 27.541 45.068 1.00 12.48 210 TYR A CA 1
ATOM 2553 C C . TYR A 1 163 ? 8.493 26.879 44.972 1.00 12.62 210 TYR A C 1
ATOM 2554 O O . TYR A 1 163 ? 8.883 26.395 43.912 1.00 12.67 210 TYR A O 1
ATOM 2572 N N . ALA A 1 164 ? 9.226 26.882 46.082 1.00 10.25 211 ALA A N 1
ATOM 2573 C CA . ALA A 1 164 ? 10.574 26.321 46.104 1.00 11.82 211 ALA A CA 1
ATOM 2574 C C . ALA A 1 164 ? 10.556 24.820 45.803 1.00 14.45 211 ALA A C 1
ATOM 2575 O O . ALA A 1 164 ? 11.460 24.298 45.152 1.00 13.78 211 ALA A O 1
ATOM 2582 N N . GLU A 1 165 ? 9.539 24.120 46.293 1.00 11.89 212 GLU A N 1
ATOM 2583 C CA . GLU A 1 165 ? 9.447 22.683 46.052 1.00 16.04 212 GLU A CA 1
ATOM 2584 C C . GLU A 1 165 ? 9.047 22.375 44.596 1.00 17.16 212 GLU A C 1
ATOM 2585 O O . GLU A 1 165 ? 9.197 21.230 44.143 1.00 15.23 212 GLU A O 1
ATOM 2597 N N . ALA A 1 166 ? 8.579 23.388 43.862 1.00 14.13 213 ALA A N 1
ATOM 2598 C CA . ALA A 1 166 ? 8.352 23.283 42.404 1.00 13.46 213 ALA A CA 1
ATOM 2599 C C . ALA A 1 166 ? 9.628 23.553 41.601 1.00 19.37 213 ALA A C 1
ATOM 2600 O O . ALA A 1 166 ? 9.945 22.835 40.642 1.00 19.52 213 ALA A O 1
ATOM 2607 N N . VAL A 1 167 ? 10.363 24.588 41.983 1.00 14.06 214 VAL A N 1
ATOM 2608 C CA . VAL A 1 167 ? 11.545 25.006 41.225 1.00 11.38 214 VAL A CA 1
ATOM 2609 C C . VAL A 1 167 ? 12.823 24.214 41.563 1.00 11.99 214 VAL A C 1
ATOM 2610 O O . VAL A 1 167 ? 13.625 23.934 40.674 1.00 13.59 214 VAL A O 1
ATOM 2623 N N . ILE A 1 168 ? 13.054 23.880 42.830 1.00 12.86 215 ILE A N 1
ATOM 2624 C CA . ILE A 1 168 ? 14.331 23.275 43.203 1.00 13.40 215 ILE A CA 1
ATOM 2625 C C . ILE A 1 168 ? 14.532 21.911 42.521 1.00 12.50 215 ILE A C 1
ATOM 2626 O O . ILE A 1 168 ? 15.638 21.627 42.061 1.00 12.86 215 ILE A O 1
ATOM 2642 N N . PRO A 1 169 ? 13.477 21.079 42.420 1.00 13.75 216 PRO A N 1
ATOM 2643 C CA . PRO A 1 169 ? 13.722 19.819 41.693 1.00 14.40 216 PRO A CA 1
ATOM 2644 C C . PRO A 1 169 ? 14.107 20.012 40.221 1.00 14.14 216 PRO A C 1
ATOM 2645 O O . PRO A 1 169 ? 14.837 19.190 39.649 1.00 15.99 216 PRO A O 1
ATOM 2656 N N . VAL A 1 170 ? 13.606 21.072 39.608 1.00 13.05 217 VAL A N 1
ATOM 2657 C CA . VAL A 1 170 ? 13.923 21.391 38.217 1.00 12.41 217 VAL A CA 1
ATOM 2658 C C . VAL A 1 170 ? 15.391 21.800 38.098 1.00 13.59 217 VAL A C 1
ATOM 2659 O O . VAL A 1 170 ? 16.079 21.437 37.141 1.00 14.02 217 VAL A O 1
ATOM 2672 N N . ILE A 1 171 ? 15.869 22.551 39.079 1.00 12.28 218 ILE A N 1
ATOM 2673 C CA . ILE A 1 171 ? 17.277 22.933 39.106 1.00 11.82 218 ILE A CA 1
ATOM 2674 C C . ILE A 1 171 ? 18.184 21.720 39.397 1.00 14.07 218 ILE A C 1
ATOM 2675 O O . ILE A 1 171 ? 19.179 21.489 38.713 1.00 12.70 218 ILE A O 1
ATOM 2691 N N . ARG A 1 172 ? 17.822 20.940 40.406 1.00 13.39 219 ARG A N 1
ATOM 2692 C CA . ARG A 1 172 ? 18.702 19.892 40.913 1.00 13.09 219 ARG A CA 1
ATOM 2693 C C . ARG A 1 172 ? 18.787 18.690 39.969 1.00 15.01 219 ARG A C 1
ATOM 2694 O O . ARG A 1 172 ? 19.770 17.956 40.011 1.00 16.01 219 ARG A O 1
ATOM 2715 N N . LYS A 1 173 ? 17.810 18.511 39.088 1.00 15.25 220 LYS A N 1
ATOM 2716 C CA . LYS A 1 173 ? 17.933 17.429 38.099 1.00 18.17 220 LYS A CA 1
ATOM 2717 C C . LYS A 1 173 ? 19.067 17.728 37.106 1.00 21.49 220 LYS A C 1
ATOM 2718 O O . LYS A 1 173 ? 19.648 16.809 36.531 1.00 19.24 220 LYS A O 1
ATOM 2737 N N . ASN A 1 174 ? 19.376 19.012 36.909 1.00 13.93 221 ASN A N 1
ATOM 2738 C CA . ASN A 1 174 ? 20.458 19.450 36.015 1.00 13.76 221 ASN A CA 1
ATOM 2739 C C . ASN A 1 174 ? 21.786 19.759 36.721 1.00 17.38 221 ASN A C 1
ATOM 2740 O O . ASN A 1 174 ? 22.872 19.531 36.160 1.00 18.66 221 ASN A O 1
ATOM 2751 N N . ASP A 1 175 ? 21.685 20.316 37.929 1.00 13.83 222 ASP A N 1
ATOM 2752 C CA . ASP A 1 175 ? 22.822 20.900 38.640 1.00 15.54 222 ASP A CA 1
ATOM 2753 C C . ASP A 1 175 ? 22.715 20.532 40.126 1.00 17.70 222 ASP A C 1
ATOM 2754 O O . ASP A 1 175 ? 22.138 21.268 40.941 1.00 14.30 222 ASP A O 1
ATOM 2763 N N . PRO A 1 176 ? 23.233 19.355 40.489 1.00 14.10 223 PRO A N 1
ATOM 2764 C CA . PRO A 1 176 ? 22.973 18.791 41.819 1.00 14.43 223 PRO A CA 1
ATOM 2765 C C . PRO A 1 176 ? 23.576 19.523 43.030 1.00 16.18 223 PRO A C 1
ATOM 2766 O O . PRO A 1 176 ? 23.046 19.356 44.128 1.00 18.39 223 PRO A O 1
ATOM 2777 N N . ASP A 1 177 ? 24.657 20.279 42.852 1.00 16.28 224 ASP A N 1
ATOM 2778 C CA . ASP A 1 177 ? 25.438 20.772 44.005 1.00 17.00 224 ASP A CA 1
ATOM 2779 C C . ASP A 1 177 ? 25.477 22.307 44.210 1.00 20.58 224 ASP A C 1
ATOM 2780 O O . ASP A 1 177 ? 25.976 22.799 45.220 1.00 27.10 224 ASP A O 1
ATOM 2789 N N . LYS A 1 178 ? 24.944 23.048 43.266 1.00 16.41 225 LYS A N 1
ATOM 2790 C CA . LYS A 1 178 ? 25.043 24.517 43.280 1.00 13.01 225 LYS A CA 1
ATOM 2791 C C . LYS A 1 178 ? 24.167 25.093 44.396 1.00 11.67 225 LYS A C 1
ATOM 2792 O O . LYS A 1 178 ? 23.103 24.562 44.672 1.00 12.58 225 LYS A O 1
ATOM 2811 N N . ILE A 1 179 ? 24.634 26.137 45.085 1.00 11.74 226 ILE A N 1
ATOM 2812 C CA . ILE A 1 179 ? 23.835 26.774 46.140 1.00 12.25 226 ILE A CA 1
ATOM 2813 C C . ILE A 1 179 ? 22.588 27.453 45.582 1.00 9.22 226 ILE A C 1
ATOM 2814 O O . ILE A 1 179 ? 22.648 28.176 44.576 1.00 10.77 226 ILE A O 1
ATOM 2830 N N . ILE A 1 180 ? 21.460 27.166 46.233 1.00 10.64 227 ILE A N 1
ATOM 2831 C CA . ILE A 1 180 ? 20.182 27.821 45.962 1.00 10.00 227 ILE A CA 1
ATOM 2832 C C . ILE A 1 180 ? 19.856 28.702 47.155 1.00 9.63 227 ILE A C 1
ATOM 2833 O O . ILE A 1 180 ? 19.997 28.271 48.311 1.00 10.45 227 ILE A O 1
ATOM 2849 N N . ILE A 1 181 ? 19.480 29.955 46.884 1.00 8.46 228 ILE A N 1
ATOM 2850 C CA . ILE A 1 181 ? 19.139 30.928 47.937 1.00 9.75 228 ILE A CA 1
ATOM 2851 C C . ILE A 1 181 ? 17.649 31.207 47.806 1.00 9.88 228 ILE A C 1
ATOM 2852 O O . ILE A 1 181 ? 17.196 31.645 46.742 1.00 10.11 228 ILE A O 1
ATOM 2868 N N . CYS A 1 182 ? 16.903 30.959 48.878 1.00 9.32 229 CYS A N 1
ATOM 2869 C CA . CYS A 1 182 ? 15.446 31.019 48.864 1.00 10.41 229 CYS A CA 1
ATOM 2870 C C . CYS A 1 182 ? 14.903 32.207 49.626 1.00 10.90 229 CYS A C 1
ATOM 2871 O O . CYS A 1 182 ? 15.184 32.353 50.820 1.00 10.07 229 CYS A O 1
ATOM 2879 N N . GLY A 1 183 ? 14.105 33.042 48.948 1.00 11.45 230 GLY A N 1
ATOM 2880 C CA . GLY A 1 183 ? 13.486 34.206 49.550 1.00 11.10 230 GLY A CA 1
ATOM 2881 C C . GLY A 1 183 ? 12.512 33.831 50.650 1.00 8.73 230 GLY A C 1
ATOM 2882 O O . GLY A 1 183 ? 12.094 32.668 50.749 1.00 9.82 230 GLY A O 1
ATOM 2886 N N . THR A 1 184 ? 12.179 34.812 51.487 1.00 11.06 231 THR A N 1
ATOM 2887 C CA . THR A 1 184 ? 11.292 34.580 52.627 1.00 10.12 231 THR A CA 1
ATOM 2888 C C . THR A 1 184 ? 10.197 35.651 52.652 1.00 8.65 231 THR A C 1
ATOM 2889 O O . THR A 1 184 ? 10.287 36.658 51.932 1.00 9.16 231 THR A O 1
ATOM 2900 N N . PRO A 1 185 ? 9.105 35.401 53.399 1.00 11.26 232 PRO A N 1
ATOM 2901 C CA . PRO A 1 185 ? 7.986 36.361 53.377 1.00 10.37 232 PRO A CA 1
ATOM 2902 C C . PRO A 1 185 ? 8.315 37.759 53.922 1.00 8.64 232 PRO A C 1
ATOM 2903 O O . PRO A 1 185 ? 9.342 37.990 54.570 1.00 10.03 232 PRO A O 1
ATOM 2914 N N . THR A 1 186 ? 7.404 38.686 53.629 1.00 11.01 233 THR A N 1
ATOM 2915 C CA . THR A 1 186 ? 7.500 40.092 54.019 1.00 13.07 233 THR A CA 1
ATOM 2916 C C . THR A 1 186 ? 8.826 40.716 53.506 1.00 10.57 233 THR A C 1
ATOM 2917 O O . THR A 1 186 ? 9.641 41.276 54.245 1.00 12.03 233 THR A O 1
ATOM 2928 N N . TRP A 1 187 ? 9.006 40.613 52.191 1.00 9.31 234 TRP A N 1
ATOM 2929 C CA . TRP A 1 187 ? 10.163 41.170 51.491 1.00 9.70 234 TRP A CA 1
ATOM 2930 C C . TRP A 1 187 ? 11.467 40.604 52.046 1.00 9.21 234 TRP A C 1
ATOM 2931 O O . TRP A 1 187 ? 12.442 41.333 52.296 1.00 9.52 234 TRP A O 1
ATOM 2952 N N . SER A 1 188 ? 11.470 39.276 52.180 1.00 9.34 235 SER A N 1
ATOM 2953 C CA . SER A 1 188 ? 12.610 38.504 52.708 1.00 8.93 235 SER A CA 1
ATOM 2954 C C . SER A 1 188 ? 13.055 39.027 54.078 1.00 10.14 235 SER A C 1
ATOM 2955 O O . SER A 1 188 ? 14.259 39.223 54.351 1.00 9.41 235 SER A O 1
ATOM 2963 N N . GLN A 1 189 ? 12.065 39.169 54.966 1.00 9.02 236 GLN A N 1
ATOM 2964 C CA . GLN A 1 189 ? 12.311 39.428 56.387 1.00 8.03 236 GLN A CA 1
ATOM 2965 C C . GLN A 1 189 ? 12.064 38.206 57.261 1.00 11.06 236 GLN A C 1
ATOM 2966 O O . GLN A 1 189 ? 12.744 38.035 58.271 1.00 11.03 236 GLN A O 1
ATOM 2980 N N . ASP A 1 190 ? 11.099 37.372 56.886 1.00 12.31 237 ASP A N 1
ATOM 2981 C CA . ASP A 1 190 ? 10.560 36.358 57.819 1.00 11.25 237 ASP A CA 1
ATOM 2982 C C . ASP A 1 190 ? 11.365 35.035 57.796 1.00 11.15 237 ASP A C 1
ATOM 2983 O O . ASP A 1 190 ? 10.822 33.929 57.658 1.00 11.95 237 ASP A O 1
ATOM 2992 N N . VAL A 1 191 ? 12.669 35.164 57.964 1.00 12.37 238 VAL A N 1
ATOM 2993 C CA . VAL A 1 191 ? 13.540 34.012 58.043 1.00 10.53 238 VAL A CA 1
ATOM 2994 C C . VAL A 1 191 ? 13.206 33.176 59.283 1.00 10.16 238 VAL A C 1
ATOM 2995 O O . VAL A 1 191 ? 13.391 31.961 59.256 1.00 12.33 238 VAL A O 1
ATOM 3008 N N . ASP A 1 192 ? 12.726 33.827 60.347 1.00 12.12 239 ASP A N 1
ATOM 3009 C CA . ASP A 1 192 ? 12.344 33.107 61.561 1.00 11.69 239 ASP A CA 1
ATOM 3010 C C . ASP A 1 192 ? 11.136 32.214 61.340 1.00 12.61 239 ASP A C 1
ATOM 3011 O O . ASP A 1 192 ? 11.006 31.178 62.004 1.00 14.20 239 ASP A O 1
ATOM 3020 N N . LEU A 1 193 ? 10.253 32.600 60.422 1.00 13.12 240 LEU A N 1
ATOM 3021 C CA . LEU A 1 193 ? 9.101 31.762 60.101 1.00 12.20 240 LEU A CA 1
ATOM 3022 C C . LEU A 1 193 ? 9.490 30.610 59.179 1.00 13.77 240 LEU A C 1
ATOM 3023 O O . LEU A 1 193 ? 8.984 29.506 59.318 1.00 14.15 240 LEU A O 1
ATOM 3039 N N . ALA A 1 194 ? 10.401 30.852 58.239 1.00 10.84 241 ALA A N 1
ATOM 3040 C CA . ALA A 1 194 ? 10.934 29.765 57.445 1.00 10.10 241 ALA A CA 1
ATOM 3041 C C . ALA A 1 194 ? 11.601 28.696 58.331 1.00 14.16 241 ALA A C 1
ATOM 3042 O O . ALA A 1 194 ? 11.521 27.491 58.050 1.00 14.35 241 ALA A O 1
ATOM 3049 N N . ALA A 1 195 ? 12.241 29.152 59.396 1.00 11.72 242 ALA A N 1
ATOM 3050 C CA . ALA A 1 195 ? 12.969 28.268 60.315 1.00 12.39 242 ALA A CA 1
ATOM 3051 C C . ALA A 1 195 ? 12.045 27.305 61.053 1.00 16.43 242 ALA A C 1
ATOM 3052 O O . ALA A 1 195 ? 12.526 26.317 61.621 1.00 17.62 242 ALA A O 1
ATOM 3059 N N . GLN A 1 196 ? 10.745 27.592 61.070 1.00 16.07 243 GLN A N 1
ATOM 3060 C CA . GLN A 1 196 ? 9.774 26.699 61.730 1.00 16.36 243 GLN A CA 1
ATOM 3061 C C . GLN A 1 196 ? 9.455 25.462 60.874 1.00 21.96 243 GLN A C 1
ATOM 3062 O O . GLN A 1 196 ? 8.973 24.453 61.393 1.00 20.36 243 GLN A O 1
ATOM 3076 N N . ASP A 1 197 ? 9.736 25.535 59.572 1.00 15.18 244 ASP A N 1
ATOM 3077 C CA . ASP A 1 197 ? 9.424 24.457 58.642 1.00 18.12 244 ASP A CA 1
ATOM 3078 C C . ASP A 1 197 ? 10.366 24.540 57.447 1.00 14.74 244 ASP A C 1
ATOM 3079 O O . ASP A 1 197 ? 9.936 24.849 56.349 1.00 14.42 244 ASP A O 1
ATOM 3088 N N . PRO A 1 198 ? 11.668 24.277 57.661 1.00 14.88 245 PRO A N 1
ATOM 3089 C CA . PRO A 1 198 ? 12.626 24.494 56.570 1.00 15.71 245 PRO A CA 1
ATOM 3090 C C . PRO A 1 198 ? 12.522 23.498 55.428 1.00 16.31 245 PRO A C 1
ATOM 3091 O O . PRO A 1 198 ? 11.952 22.405 55.573 1.00 16.24 245 PRO A O 1
ATOM 3102 N N . LEU A 1 199 ? 13.072 23.898 54.283 1.00 15.44 246 LEU A N 1
ATOM 3103 C CA . LEU A 1 199 ? 13.210 23.009 53.121 1.00 14.48 246 LEU A CA 1
ATOM 3104 C C . LEU A 1 199 ? 14.102 21.799 53.432 1.00 15.51 246 LEU A C 1
ATOM 3105 O O . LEU A 1 199 ? 15.050 21.904 54.216 1.00 16.17 246 LEU A O 1
ATOM 3121 N N . SER A 1 200 ? 13.803 20.650 52.824 1.00 16.14 247 SER A N 1
ATOM 3122 C CA . SER A 1 200 ? 14.579 19.425 53.114 1.00 17.51 247 SER A CA 1
ATOM 3123 C C . SER A 1 200 ? 15.779 19.176 52.193 1.00 29.21 247 SER A C 1
ATOM 3124 O O . SER A 1 200 ? 16.433 18.137 52.282 1.00 40.09 247 SER A O 1
ATOM 3132 N N . TYR A 1 201 ? 16.084 20.128 51.325 1.00 19.40 248 TYR A N 1
ATOM 3133 C CA . TYR A 1 201 ? 17.166 19.977 50.358 1.00 14.08 248 TYR A CA 1
ATOM 3134 C C . TYR A 1 201 ? 18.508 20.404 50.948 1.00 18.00 248 TYR A C 1
ATOM 3135 O O . TYR A 1 201 ? 18.546 21.259 51.828 1.00 18.65 248 TYR A O 1
ATOM 3153 N N . ASP A 1 202 ? 19.600 19.832 50.436 1.00 17.64 249 ASP A N 1
ATOM 3154 C CA . ASP A 1 202 ? 20.961 20.261 50.774 1.00 18.69 249 ASP A CA 1
ATOM 3155 C C . ASP A 1 202 ? 21.356 21.566 50.055 1.00 14.53 249 ASP A C 1
ATOM 3156 O O . ASP A 1 202 ? 20.788 21.911 49.013 1.00 14.90 249 ASP A O 1
ATOM 3165 N N . ASN A 1 203 ? 22.385 22.233 50.580 1.00 15.27 250 ASN A N 1
ATOM 3166 C CA . ASN A 1 203 ? 22.993 23.416 49.941 1.00 12.77 250 ASN A CA 1
ATOM 3167 C C . ASN A 1 203 ? 21.939 24.478 49.648 1.00 11.86 250 ASN A C 1
ATOM 3168 O O . ASN A 1 203 ? 21.867 25.018 48.542 1.00 13.85 250 ASN A O 1
ATOM 3179 N N . VAL A 1 204 ? 21.141 24.782 50.667 1.00 10.66 251 VAL A N 1
ATOM 3180 C CA . VAL A 1 204 ? 20.151 25.856 50.596 1.00 12.03 251 VAL A CA 1
ATOM 3181 C C . VAL A 1 204 ? 20.445 26.914 51.660 1.00 12.79 251 VAL A C 1
ATOM 3182 O O . VAL A 1 204 ? 20.732 26.601 52.825 1.00 13.91 251 VAL A O 1
ATOM 3195 N N . MET A 1 205 ? 20.366 28.176 51.239 1.00 8.89 252 MET A N 1
ATOM 3196 C CA . MET A 1 205 ? 20.467 29.326 52.131 1.00 10.73 252 MET A CA 1
ATOM 3197 C C . MET A 1 205 ? 19.180 30.147 52.016 1.00 13.01 252 MET A C 1
ATOM 3198 O O . MET A 1 205 ? 18.424 29.971 51.064 1.00 9.67 252 MET A O 1
ATOM 3212 N N . TYR A 1 206 ? 18.933 31.020 52.996 1.00 9.58 253 TYR A N 1
ATOM 3213 C CA . TYR A 1 206 ? 17.699 31.790 53.098 1.00 10.10 253 TYR A CA 1
ATOM 3214 C C . TYR A 1 206 ? 18.017 33.286 53.056 1.00 7.54 253 TYR A C 1
ATOM 3215 O O . TYR A 1 206 ? 18.959 33.774 53.697 1.00 8.79 253 TYR A O 1
ATOM 3233 N N . THR A 1 207 ? 17.225 33.999 52.265 1.00 9.30 254 THR A N 1
ATOM 3234 C CA . THR A 1 207 ? 17.421 35.425 52.046 1.00 9.23 254 THR A CA 1
ATOM 3235 C C . THR A 1 207 ? 16.980 36.301 53.214 1.00 8.35 254 THR A C 1
ATOM 3236 O O . THR A 1 207 ? 15.866 36.161 53.736 1.00 9.14 254 THR A O 1
ATOM 3247 N N . LEU A 1 208 ? 17.851 37.235 53.577 1.00 8.63 255 LEU A N 1
ATOM 3248 C CA . LEU A 1 208 ? 17.544 38.325 54.486 1.00 8.81 255 LEU A CA 1
ATOM 3249 C C . LEU A 1 208 ? 17.832 39.656 53.764 1.00 8.91 255 LEU A C 1
ATOM 3250 O O . LEU A 1 208 ? 18.930 39.845 53.244 1.00 8.86 255 LEU A O 1
ATOM 3266 N N . HIS A 1 209 ? 16.853 40.554 53.720 1.00 8.89 256 HIS A N 1
ATOM 3267 C CA . HIS A 1 209 ? 17.041 41.892 53.130 1.00 9.01 256 HIS A CA 1
ATOM 3268 C C . HIS A 1 209 ? 16.781 42.969 54.181 1.00 8.23 256 HIS A C 1
ATOM 3269 O O . HIS A 1 209 ? 15.777 42.910 54.913 1.00 11.34 256 HIS A O 1
ATOM 3284 N N . PHE A 1 210 ? 17.676 43.953 54.257 1.00 8.41 257 PHE A N 1
ATOM 3285 C CA . PHE A 1 210 ? 17.470 45.088 55.164 1.00 7.35 257 PHE A CA 1
ATOM 3286 C C . PHE A 1 210 ? 17.848 46.390 54.507 1.00 10.41 257 PHE A C 1
ATOM 3287 O O . PHE A 1 210 ? 18.665 46.412 53.597 1.00 9.82 257 PHE A O 1
ATOM 3304 N N . TYR A 1 211 ? 17.245 47.466 55.007 1.00 9.93 258 TYR A N 1
ATOM 3305 C CA . TYR A 1 211 ? 17.552 48.826 54.595 1.00 9.61 258 TYR A CA 1
ATOM 3306 C C . TYR A 1 211 ? 17.781 49.631 55.887 1.00 8.83 258 TYR A C 1
ATOM 3307 O O . TYR A 1 211 ? 16.921 49.670 56.767 1.00 9.40 258 TYR A O 1
ATOM 3325 N N . SER A 1 212 ? 18.961 50.231 56.013 1.00 9.40 259 SER A N 1
ATOM 3326 C CA . SER A 1 212 ? 19.408 50.741 57.313 1.00 7.21 259 SER A CA 1
ATOM 3327 C C . SER A 1 212 ? 18.606 51.954 57.807 1.00 11.06 259 SER A C 1
ATOM 3328 O O . SER A 1 212 ? 18.671 52.292 58.993 1.00 12.23 259 SER A O 1
ATOM 3336 N N . GLY A 1 213 ? 17.839 52.577 56.930 1.00 10.82 260 GLY A N 1
ATOM 3337 C CA . GLY A 1 213 ? 16.926 53.634 57.339 1.00 9.97 260 GLY A CA 1
ATOM 3338 C C . GLY A 1 213 ? 15.562 53.160 57.807 1.00 11.89 260 GLY A C 1
ATOM 3339 O O . GLY A 1 213 ? 14.734 53.973 58.267 1.00 12.33 260 GLY A O 1
ATOM 3343 N N . THR A 1 214 ? 15.337 51.841 57.749 1.00 9.42 261 THR A N 1
ATOM 3344 C CA . THR A 1 214 ? 14.034 51.253 57.991 1.00 8.61 261 THR A CA 1
ATOM 3345 C C . THR A 1 214 ? 14.099 50.1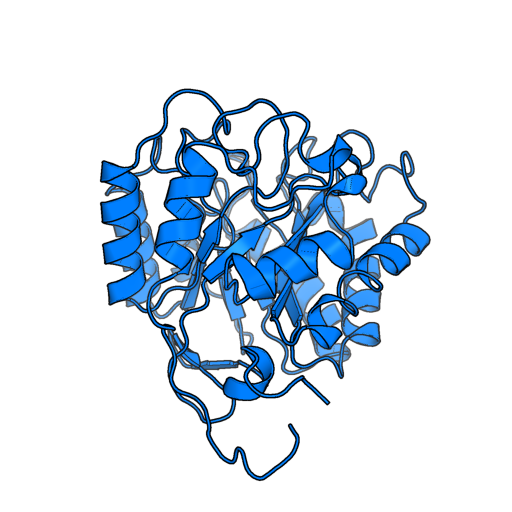21 59.025 1.00 11.61 261 THR A C 1
ATOM 3346 O O . THR A 1 214 ? 13.253 50.042 59.913 1.00 14.29 261 THR A O 1
ATOM 3357 N N . HIS A 1 215 ? 15.085 49.241 58.883 1.00 9.76 262 HIS A N 1
ATOM 3358 C CA . HIS A 1 215 ? 15.134 48.006 59.684 1.00 14.82 262 HIS A CA 1
ATOM 3359 C C . HIS A 1 215 ? 16.266 48.071 60.691 1.00 14.31 262 HIS A C 1
ATOM 3360 O O . HIS A 1 215 ? 17.377 48.443 60.364 1.00 13.17 262 HIS A O 1
ATOM 3374 N N . THR A 1 216 ? 15.970 47.708 61.929 1.00 11.73 263 THR A N 1
ATOM 3375 C CA . THR A 1 216 ? 16.957 47.795 62.990 1.00 12.55 263 THR A CA 1
ATOM 3376 C C . THR A 1 216 ? 16.904 46.513 63.855 1.00 11.94 263 THR A C 1
ATOM 3377 O O . THR A 1 216 ? 16.876 45.414 63.308 1.00 11.84 263 THR A O 1
ATOM 3388 N N A GLN A 1 217 ? 16.891 46.635 65.178 0.38 12.11 264 GLN A N 1
ATOM 3389 N N B GLN A 1 217 ? 16.901 46.661 65.180 0.62 12.07 264 GLN A N 1
ATOM 3390 C CA A GLN A 1 217 ? 17.120 45.458 66.018 0.38 11.66 264 GLN A CA 1
ATOM 3391 C CA B GLN A 1 217 ? 17.028 45.506 66.077 0.62 11.61 264 GLN A CA 1
ATOM 3392 C C A GLN A 1 217 ? 16.013 44.381 65.919 0.38 10.93 264 GLN A C 1
ATOM 3393 C C B GLN A 1 217 ? 16.023 44.392 65.823 0.62 10.88 264 GLN A C 1
ATOM 3394 O O A GLN A 1 217 ? 16.314 43.199 66.087 0.38 10.66 264 GLN A O 1
ATOM 3395 O O B GLN A 1 217 ? 16.382 43.214 65.853 0.62 10.34 264 GLN A O 1
ATOM 3422 N N . TYR A 1 218 ? 14.760 44.753 65.637 1.00 12.31 265 TYR A N 1
ATOM 3423 C CA . TYR A 1 218 ? 13.696 43.748 65.454 1.00 11.29 265 TYR A CA 1
ATOM 3424 C C . TYR A 1 218 ? 14.060 42.738 64.362 1.00 12.19 265 TYR A C 1
ATOM 3425 O O . TYR A 1 218 ? 13.879 41.518 64.525 1.00 11.75 265 TYR A O 1
ATOM 3444 N N . LEU A 1 219 ? 14.574 43.232 63.236 1.00 11.65 266 LEU A N 1
ATOM 3445 C CA . LEU A 1 219 ? 14.934 42.333 62.152 1.00 9.49 266 LEU A CA 1
ATOM 3446 C C . LEU A 1 219 ? 16.183 41.507 62.467 1.00 10.42 266 LEU A C 1
ATOM 3447 O O . LEU A 1 219 ? 16.249 40.343 62.082 1.00 10.74 266 LEU A O 1
ATOM 3463 N N . ARG A 1 220 ? 17.174 42.096 63.146 1.00 11.07 267 ARG A N 1
ATOM 3464 C CA . ARG A 1 220 ? 18.339 41.323 63.600 1.00 10.68 267 ARG A CA 1
ATOM 3465 C C . ARG A 1 220 ? 17.908 40.208 64.553 1.00 11.96 267 ARG A C 1
ATOM 3466 O O . ARG A 1 220 ? 18.429 39.094 64.492 1.00 10.90 267 ARG A O 1
ATOM 3487 N N . ASP A 1 221 ? 16.932 40.491 65.413 1.00 10.85 268 ASP A N 1
ATOM 3488 C CA . ASP A 1 221 ? 16.450 39.474 66.356 1.00 10.06 268 ASP A CA 1
ATOM 3489 C C . ASP A 1 221 ? 15.736 38.328 65.615 1.00 11.23 268 ASP A C 1
ATOM 3490 O O . ASP A 1 221 ? 15.920 37.149 65.927 1.00 9.99 268 ASP A O 1
ATOM 3499 N N . LYS A 1 222 ? 14.893 38.670 64.637 1.00 9.61 269 LYS A N 1
ATOM 3500 C CA . LYS A 1 222 ? 14.266 37.666 63.772 1.00 9.11 269 LYS A CA 1
ATOM 3501 C C . LYS A 1 222 ? 15.315 36.793 63.078 1.00 10.55 269 LYS A C 1
ATOM 3502 O O . LYS A 1 222 ? 15.196 35.566 63.012 1.00 10.16 269 LYS A O 1
ATOM 3521 N N . ALA A 1 223 ? 16.357 37.436 62.565 1.00 9.90 270 ALA A N 1
ATOM 3522 C CA . ALA A 1 223 ? 17.422 36.694 61.901 1.00 9.74 270 ALA A CA 1
ATOM 3523 C C . ALA A 1 223 ? 18.124 35.770 62.890 1.00 11.30 270 ALA A C 1
ATOM 3524 O O . ALA A 1 223 ? 18.474 34.623 62.549 1.00 10.93 270 ALA A O 1
ATOM 3531 N N . GLN A 1 224 ? 18.325 36.243 64.127 1.00 10.97 271 GLN A N 1
ATOM 3532 C CA . GLN A 1 224 ? 19.002 35.407 65.128 1.00 10.86 271 GLN A CA 1
ATOM 3533 C C . GLN A 1 224 ? 18.170 34.173 65.479 1.00 10.96 271 GLN A C 1
ATOM 3534 O O . GLN A 1 224 ? 18.746 33.104 65.749 1.00 11.07 271 GLN A O 1
ATOM 3548 N N . VAL A 1 225 ? 16.837 34.302 65.513 1.00 10.14 272 VAL A N 1
ATOM 3549 C CA . VAL A 1 225 ? 15.974 33.122 65.693 1.00 9.66 272 VAL A CA 1
ATOM 3550 C C . VAL A 1 225 ? 16.263 32.087 64.595 1.00 10.63 272 VAL A C 1
ATOM 3551 O O . VAL A 1 225 ? 16.445 30.907 64.875 1.00 10.17 272 VAL A O 1
ATOM 3564 N N . ALA A 1 226 ? 16.330 32.531 63.339 1.00 11.54 273 ALA A N 1
ATOM 3565 C CA . ALA A 1 226 ? 16.620 31.614 62.238 1.00 11.61 273 ALA A CA 1
ATOM 3566 C C . ALA A 1 226 ? 17.986 30.955 62.347 1.00 10.97 273 ALA A C 1
ATOM 3567 O O . ALA A 1 226 ? 18.128 29.756 62.099 1.00 11.17 273 ALA A O 1
ATOM 3574 N N . ILE A 1 227 ? 19.005 31.731 62.683 1.00 9.89 274 ILE A N 1
ATOM 3575 C CA . ILE A 1 227 ? 20.339 31.201 62.884 1.00 8.06 274 ILE A CA 1
ATOM 3576 C C . ILE A 1 227 ? 20.363 30.164 64.019 1.00 11.10 274 ILE A C 1
ATOM 3577 O O . ILE A 1 227 ? 20.950 29.090 63.878 1.00 13.59 274 ILE A O 1
ATOM 3593 N N . ASN A 1 228 ? 19.701 30.480 65.125 1.00 10.87 275 ASN A N 1
ATOM 3594 C CA . ASN A 1 228 ? 19.680 29.565 66.260 1.00 10.48 275 ASN A CA 1
ATOM 3595 C C . ASN A 1 228 ? 18.952 28.269 65.944 1.00 13.79 275 ASN A C 1
ATOM 3596 O O . ASN A 1 228 ? 19.277 27.206 66.516 1.00 13.57 275 ASN A O 1
ATOM 3607 N N . LYS A 1 229 ? 18.000 28.328 65.017 1.00 11.92 276 LYS A N 1
ATOM 3608 C CA . LYS A 1 229 ? 17.285 27.145 64.546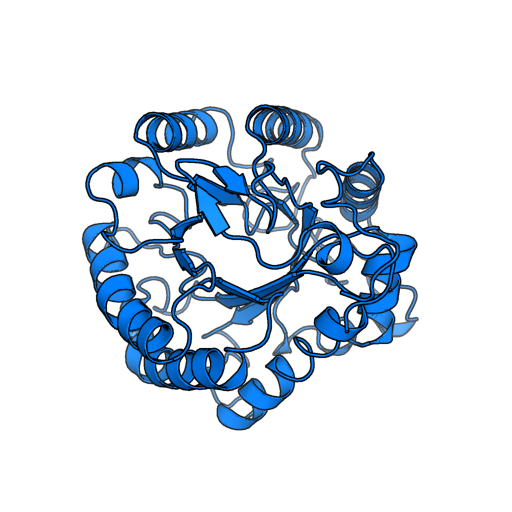 1.00 11.82 276 LYS A CA 1
ATOM 3609 C C . LYS A 1 229 ? 17.965 26.428 63.353 1.00 14.95 276 LYS A C 1
ATOM 3610 O O . LYS A 1 229 ? 17.399 25.491 62.784 1.00 18.19 276 LYS A O 1
ATOM 3629 N N . GLY A 1 230 ? 19.156 26.891 62.980 1.00 10.83 277 GLY A N 1
ATOM 3630 C CA . GLY A 1 230 ? 20.014 26.177 62.048 1.00 12.94 277 GLY A CA 1
ATOM 3631 C C . GLY A 1 230 ? 20.025 26.619 60.602 1.00 15.42 277 GLY A C 1
ATOM 3632 O O . GLY A 1 230 ? 20.585 25.886 59.778 1.00 13.95 277 GLY A O 1
ATOM 3636 N N . LEU A 1 231 ? 19.438 27.775 60.275 1.00 13.38 278 LEU A N 1
ATOM 3637 C CA . LEU A 1 231 ? 19.439 28.261 58.877 1.00 11.42 278 LEU A CA 1
ATOM 3638 C C . LEU A 1 231 ? 20.680 29.103 58.552 1.00 11.40 278 LEU A C 1
ATOM 3639 O O . LEU A 1 231 ? 21.174 29.867 59.374 1.00 12.09 278 LEU A O 1
ATOM 3655 N N . ALA A 1 232 ? 21.174 28.926 57.334 1.00 11.17 279 ALA A N 1
ATOM 3656 C CA . ALA A 1 232 ? 22.264 29.731 56.785 1.00 10.29 279 ALA A CA 1
ATOM 3657 C C . ALA A 1 232 ? 21.639 30.900 56.035 1.00 9.76 279 ALA A C 1
ATOM 3658 O O . ALA A 1 232 ? 20.825 30.674 55.134 1.00 12.55 279 ALA A O 1
ATOM 3665 N N . LEU A 1 233 ? 21.981 32.118 56.429 1.00 10.00 280 LEU A N 1
ATOM 3666 C CA . LEU A 1 233 ? 21.371 33.329 55.866 1.00 10.91 280 LEU A CA 1
ATOM 3667 C C . LEU A 1 233 ? 22.334 34.010 54.894 1.00 9.74 280 LEU A C 1
ATOM 3668 O O . LEU A 1 233 ? 23.552 33.989 55.094 1.00 11.52 280 LEU A O 1
ATOM 3684 N N . PHE A 1 234 ? 21.784 34.626 53.849 1.00 9.03 281 PHE A N 1
ATOM 3685 C CA . PHE A 1 234 ? 22.585 35.370 52.872 1.00 9.55 281 PHE A CA 1
ATOM 3686 C C . PHE A 1 234 ? 21.922 36.722 52.657 1.00 9.90 281 PHE A C 1
ATOM 3687 O O . PHE A 1 234 ? 20.759 36.759 52.275 1.00 10.18 281 PHE A O 1
ATOM 3704 N N . VAL A 1 235 ? 22.627 37.837 52.893 1.00 9.28 282 VAL A N 1
ATOM 3705 C CA . VAL A 1 235 ? 22.016 39.144 52.605 1.00 7.15 282 VAL A CA 1
ATOM 3706 C C . VAL A 1 235 ? 22.251 39.472 51.117 1.00 8.43 282 VAL A C 1
ATOM 3707 O O . VAL A 1 235 ? 23.235 40.125 50.760 1.00 9.23 282 VAL A O 1
ATOM 3720 N N . THR A 1 236 ? 21.330 39.044 50.251 1.00 9.15 283 THR A N 1
ATOM 3721 C CA . THR A 1 236 ? 21.511 39.240 48.812 1.00 9.48 283 THR A CA 1
ATOM 3722 C C . THR A 1 236 ? 21.141 40.665 48.393 1.00 8.18 283 THR A C 1
ATOM 3723 O O . THR A 1 236 ? 21.369 41.043 47.255 1.00 8.21 283 THR A O 1
ATOM 3734 N N . GLU A 1 237 ? 20.570 41.455 49.304 1.00 8.02 284 GLU A N 1
ATOM 3735 C CA . GLU A 1 237 ? 20.276 42.854 49.022 1.00 8.79 284 GLU A CA 1
ATOM 3736 C C . GLU A 1 237 ? 20.184 43.655 50.323 1.00 9.14 284 GLU A C 1
ATOM 3737 O O . GLU A 1 237 ? 19.442 43.275 51.229 1.00 9.99 284 GLU A O 1
ATOM 3749 N N . PHE A 1 238 ? 20.901 44.774 50.412 1.00 8.47 285 PHE A N 1
ATOM 3750 C CA . PHE A 1 238 ? 20.641 45.743 51.460 1.00 7.23 285 PHE A CA 1
ATOM 3751 C C . PHE A 1 238 ? 20.967 47.136 50.947 1.00 9.70 285 PHE A C 1
ATOM 3752 O O . PHE A 1 238 ? 21.728 47.301 49.990 1.00 8.13 285 PHE A O 1
ATOM 3769 N N . GLY A 1 239 ? 20.422 48.130 51.636 1.00 8.92 286 GLY A N 1
ATOM 3770 C CA . GLY A 1 239 ? 20.676 49.525 51.307 1.00 8.00 286 GLY A CA 1
ATOM 3771 C C . GLY A 1 239 ? 21.044 50.362 52.511 1.00 8.78 286 GLY A C 1
ATOM 3772 O O . GLY A 1 239 ? 20.826 49.987 53.670 1.00 10.17 286 GLY A O 1
ATOM 3776 N N . THR A 1 240 ? 21.599 51.531 52.219 1.00 9.38 287 THR A N 1
ATOM 3777 C CA . THR A 1 240 ? 22.008 52.490 53.236 1.00 9.16 287 THR A CA 1
ATOM 3778 C C . THR A 1 240 ? 20.914 53.522 53.513 1.00 10.17 287 THR A C 1
ATOM 3779 O O . THR A 1 240 ? 21.090 54.417 54.327 1.00 10.87 287 THR A O 1
ATOM 3790 N N . THR A 1 241 ? 19.821 53.412 52.776 1.00 9.02 288 THR A N 1
ATOM 3791 C CA . THR A 1 241 ? 18.690 54.331 52.830 1.00 9.48 288 THR A CA 1
ATOM 3792 C C . THR A 1 241 ? 17.496 53.659 53.512 1.00 9.79 288 THR A C 1
ATOM 3793 O O . THR A 1 241 ? 17.574 52.500 53.949 1.00 9.23 288 THR A O 1
ATOM 3804 N N . GLN A 1 242 ? 16.376 54.373 53.598 1.00 9.49 289 GLN A N 1
ATOM 3805 C CA . GLN A 1 242 ? 15.101 53.717 53.808 1.00 10.83 289 GLN A CA 1
ATOM 3806 C C . GLN A 1 242 ? 14.784 52.766 52.633 1.00 10.28 289 GLN A C 1
ATOM 3807 O O . GLN A 1 242 ? 15.392 52.837 51.548 1.00 9.99 289 GLN A O 1
ATOM 3821 N N . ALA A 1 243 ? 13.819 51.880 52.854 1.00 9.08 290 ALA A N 1
ATOM 3822 C CA . ALA A 1 243 ? 13.525 50.818 51.900 1.00 8.78 290 ALA A CA 1
ATOM 3823 C C . ALA A 1 243 ? 13.107 51.245 50.480 1.00 10.93 290 ALA A C 1
ATOM 3824 O O . ALA A 1 243 ? 13.188 50.443 49.553 1.00 10.67 290 ALA A O 1
ATOM 3831 N N . SER A 1 244 ? 12.660 52.495 50.299 1.00 9.16 291 SER A N 1
ATOM 3832 C CA . SER A 1 244 ? 12.333 53.007 48.969 1.00 8.86 291 SER A CA 1
ATOM 3833 C C . SER A 1 244 ? 13.548 53.204 48.079 1.00 10.18 291 SER A C 1
ATOM 3834 O O . SER A 1 244 ? 13.414 53.333 46.872 1.00 12.76 291 SER A O 1
ATOM 3842 N N . GLY A 1 245 ? 14.728 53.294 48.675 1.00 8.60 292 GLY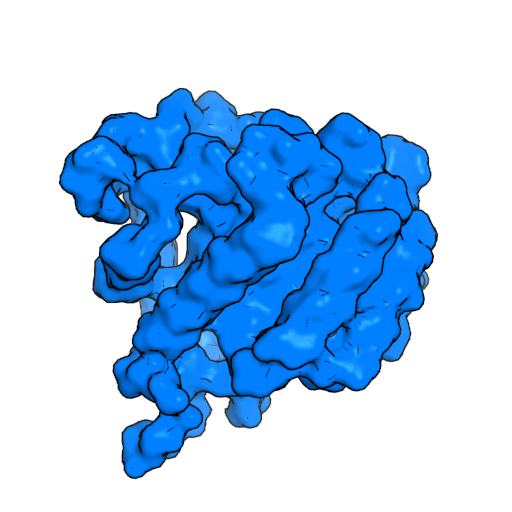 A N 1
ATOM 3843 C CA . GLY A 1 245 ? 15.953 53.496 47.920 1.00 8.93 292 GLY A CA 1
ATOM 3844 C C . GLY A 1 245 ? 16.376 54.939 47.709 1.00 10.54 292 GLY A C 1
ATOM 3845 O O . GLY A 1 245 ? 17.384 55.180 47.015 1.00 11.19 292 GLY A O 1
ATOM 3849 N N . ASP A 1 246 ? 15.660 55.893 48.307 1.00 10.63 293 ASP A N 1
ATOM 3850 C CA . ASP A 1 246 ? 16.015 57.318 48.188 1.00 9.43 293 ASP A CA 1
ATOM 3851 C C . ASP A 1 246 ? 15.840 58.004 49.550 1.00 11.45 293 ASP A C 1
ATOM 3852 O O . ASP A 1 246 ? 15.322 57.390 50.488 1.00 13.02 293 ASP A O 1
ATOM 3861 N N . GLY A 1 247 ? 16.302 59.245 49.654 1.00 12.53 294 GLY A N 1
ATOM 3862 C CA . GLY A 1 247 ? 16.164 60.018 50.876 1.00 11.86 294 GLY A CA 1
ATOM 3863 C C . GLY A 1 247 ? 17.490 60.094 51.609 1.00 13.11 294 GLY A C 1
ATOM 3864 O O . GLY A 1 247 ? 18.559 60.078 50.992 1.00 15.42 294 GLY A O 1
ATOM 3868 N N . GLY A 1 248 ? 17.436 60.175 52.929 1.00 13.74 295 GLY A N 1
ATOM 3869 C CA . GLY A 1 248 ? 18.656 60.239 53.712 1.00 13.80 295 GLY A CA 1
ATOM 3870 C C . GLY A 1 248 ? 19.465 58.957 53.668 1.00 13.82 295 GLY A C 1
ATOM 3871 O O . GLY A 1 248 ? 18.944 57.902 53.299 1.00 12.54 295 GLY A O 1
ATOM 3875 N N . VAL A 1 249 ? 20.742 59.056 54.021 1.00 10.65 296 VAL A N 1
ATOM 3876 C CA . VAL A 1 249 ? 21.599 57.865 54.205 1.00 12.03 296 VAL A CA 1
ATOM 3877 C C . VAL A 1 249 ? 21.823 57.705 55.705 1.00 13.88 296 VAL A C 1
ATOM 3878 O O . VAL A 1 249 ? 21.897 58.685 56.457 1.00 13.43 296 VAL A O 1
ATOM 3891 N N . TYR A 1 250 ? 21.871 56.451 56.127 1.00 11.96 297 TYR A N 1
ATOM 3892 C CA . TYR A 1 250 ? 21.911 56.065 57.536 1.00 11.86 297 TYR A CA 1
ATOM 3893 C C . TYR A 1 250 ? 23.117 55.171 57.818 1.00 11.82 297 TYR A C 1
ATOM 3894 O O . TYR A 1 250 ? 22.999 53.978 58.045 1.00 11.45 297 TYR A O 1
ATOM 3912 N N . PHE A 1 251 ? 24.288 55.775 57.822 1.00 9.73 298 PHE A N 1
ATOM 3913 C CA . PHE A 1 251 ? 25.528 55.017 57.911 1.00 9.79 298 PHE A CA 1
ATOM 3914 C C . PHE A 1 251 ? 25.816 54.477 59.316 1.00 12.23 298 PHE A C 1
ATOM 3915 O O . PHE A 1 251 ? 26.481 53.438 59.444 1.00 12.34 298 PHE A O 1
ATOM 3932 N N . ASP A 1 252 ? 25.361 55.168 60.362 1.00 11.56 299 ASP A N 1
ATOM 3933 C CA . ASP A 1 252 ? 25.581 54.650 61.725 1.00 11.62 299 ASP A CA 1
ATOM 3934 C C . ASP A 1 252 ? 24.826 53.323 61.917 1.00 13.16 299 ASP A C 1
ATOM 3935 O O . ASP A 1 252 ? 25.386 52.342 62.437 1.00 13.18 299 ASP A O 1
ATOM 3944 N N . GLU A 1 253 ? 23.571 53.268 61.473 1.00 12.17 300 GLU A N 1
ATOM 3945 C CA . GLU A 1 253 ? 22.791 52.039 61.594 1.00 11.47 300 GLU A CA 1
ATOM 3946 C C . GLU A 1 253 ? 23.370 50.978 60.643 1.00 10.37 300 GLU A C 1
ATOM 3947 O O . GLU A 1 253 ? 23.430 49.785 60.985 1.00 12.05 300 GLU A O 1
ATOM 3959 N N . CYS A 1 254 ? 23.827 51.384 59.461 1.00 10.66 301 CYS A N 1
ATOM 3960 C CA . CYS A 1 254 ? 24.453 50.408 58.569 1.00 10.27 301 CYS A CA 1
ATOM 3961 C C . CYS A 1 254 ? 25.734 49.848 59.200 1.00 11.19 301 CYS A C 1
ATOM 3962 O O . CYS A 1 254 ? 26.027 48.672 59.040 1.00 10.85 301 CYS A O 1
ATOM 3970 N N . ASN A 1 255 ? 26.487 50.680 59.919 1.00 10.29 302 ASN A N 1
ATOM 3971 C CA . ASN A 1 255 ? 27.686 50.167 60.613 1.00 10.69 302 ASN A CA 1
ATOM 3972 C C . ASN A 1 255 ? 27.310 49.090 61.640 1.00 11.07 302 ASN A C 1
ATOM 3973 O O . ASN A 1 255 ? 27.990 48.074 61.764 1.00 12.20 302 ASN A O 1
ATOM 3984 N N . THR A 1 256 ? 26.217 49.303 62.360 1.00 12.02 303 THR A N 1
ATOM 3985 C CA . THR A 1 256 ? 25.709 48.293 63.291 1.00 10.27 303 THR A CA 1
ATOM 3986 C C . THR A 1 256 ? 25.392 46.985 62.576 1.00 10.59 303 THR A C 1
ATOM 3987 O O . THR A 1 256 ? 25.823 45.919 63.023 1.00 12.50 303 THR A O 1
ATOM 3998 N N . TRP A 1 257 ? 24.670 47.069 61.458 1.00 8.78 304 TRP A N 1
ATOM 3999 C CA . TRP A 1 257 ? 24.396 45.907 60.640 1.00 8.37 304 TRP A CA 1
ATOM 4000 C C . TRP A 1 257 ? 25.683 45.248 60.137 1.00 9.33 304 TRP A C 1
ATOM 4001 O O . TRP A 1 257 ? 25.755 44.022 60.095 1.00 10.14 304 TRP A O 1
ATOM 4022 N N . MET A 1 258 ? 26.675 46.040 59.705 1.00 9.64 305 MET A N 1
ATOM 4023 C CA . MET A 1 258 ? 27.934 45.471 59.203 1.00 11.15 305 MET A CA 1
ATOM 4024 C C . MET A 1 258 ? 28.676 44.715 60.285 1.00 11.03 305 MET A C 1
ATOM 4025 O O . MET A 1 258 ? 29.155 43.626 60.033 1.00 12.47 305 MET A O 1
ATOM 4038 N N . ASP A 1 259 ? 28.724 45.270 61.499 1.00 14.02 306 ASP A N 1
ATOM 4039 C CA . ASP A 1 259 ? 29.391 44.585 62.610 1.00 13.55 306 ASP A CA 1
ATOM 4040 C C . ASP A 1 259 ? 28.681 43.277 62.913 1.00 13.37 306 ASP A C 1
ATOM 4041 O O . ASP A 1 259 ? 29.321 42.237 63.187 1.00 14.06 306 ASP A O 1
ATOM 4050 N N . TRP A 1 260 ? 27.356 43.330 62.855 1.00 10.58 307 TRP A N 1
ATOM 4051 C CA . TRP A 1 260 ? 26.511 42.173 63.161 1.00 11.29 307 TRP A CA 1
ATOM 4052 C C . TRP A 1 260 ? 26.733 41.064 62.126 1.00 13.05 307 TRP A C 1
ATOM 4053 O O . TRP A 1 260 ? 26.888 39.879 62.481 1.00 13.01 307 TRP A O 1
ATOM 4074 N N . MET A 1 261 ? 26.773 41.432 60.846 1.00 9.45 308 MET A N 1
ATOM 4075 C CA . MET A 1 261 ? 27.028 40.447 59.792 1.00 8.65 308 MET A CA 1
ATOM 4076 C C . MET A 1 261 ? 28.446 39.877 59.884 1.00 10.05 308 MET A C 1
ATOM 4077 O O . MET A 1 261 ? 28.642 38.682 59.697 1.00 11.07 308 MET A O 1
ATOM 4091 N N . ASP A 1 262 ? 29.427 40.726 60.136 1.00 11.16 309 ASP A N 1
ATOM 4092 C CA . ASP A 1 262 ? 30.806 40.273 60.242 1.00 10.10 309 ASP A CA 1
ATOM 4093 C C . ASP A 1 262 ? 30.965 39.238 61.359 1.00 11.93 309 ASP A C 1
ATOM 4094 O O . ASP A 1 262 ? 31.687 38.262 61.182 1.00 14.71 309 ASP A O 1
ATOM 4103 N N . ALA A 1 263 ? 30.291 39.452 62.495 1.00 11.76 310 ALA A N 1
ATOM 4104 C CA . ALA A 1 263 ? 30.428 38.544 63.632 1.00 14.12 310 ALA A CA 1
ATOM 4105 C C . ALA A 1 263 ? 29.865 37.176 63.332 1.00 17.67 310 ALA A C 1
ATOM 4106 O O . ALA A 1 263 ? 30.292 36.183 63.931 1.00 17.49 310 ALA A O 1
ATOM 4113 N N . ARG A 1 264 ? 28.914 37.131 62.401 1.00 13.61 311 ARG A N 1
ATOM 4114 C CA . ARG A 1 264 ? 28.233 35.909 61.990 1.00 11.74 311 ARG A CA 1
ATOM 4115 C C . ARG A 1 264 ? 28.715 35.375 60.626 1.00 11.58 311 ARG A C 1
ATOM 4116 O O . ARG A 1 264 ? 28.199 34.373 60.117 1.00 13.13 311 ARG A O 1
ATOM 4137 N N . LYS A 1 265 ? 29.707 36.047 60.043 1.00 12.93 312 LYS A N 1
ATOM 4138 C CA . LYS A 1 265 ? 30.266 35.660 58.749 1.00 14.06 312 LYS A CA 1
ATOM 4139 C C . LYS A 1 265 ? 29.199 35.585 57.640 1.00 13.21 312 LYS A C 1
ATOM 4140 O O . LYS A 1 265 ? 29.223 34.692 56.789 1.00 13.60 312 LYS A O 1
ATOM 4159 N N . ILE A 1 266 ? 28.268 36.536 57.659 1.00 11.18 313 ILE A N 1
ATOM 4160 C CA . ILE A 1 266 ? 27.151 36.579 56.712 1.00 10.18 313 ILE A CA 1
ATOM 4161 C C . ILE A 1 266 ? 27.547 37.444 55.505 1.00 10.14 313 ILE A C 1
ATOM 4162 O O . ILE A 1 266 ? 27.972 38.595 55.667 1.00 10.01 313 ILE A O 1
ATOM 4178 N N . SER A 1 267 ? 27.399 36.865 54.313 1.00 9.98 314 SER A N 1
ATOM 4179 C CA . SER A 1 267 ? 27.704 37.553 53.060 1.00 8.63 314 SER A CA 1
ATOM 4180 C C . SER A 1 267 ? 26.678 38.637 52.750 1.00 9.99 314 SER A C 1
ATOM 4181 O O . SER A 1 267 ? 25.485 38.510 53.120 1.00 8.30 314 SER A O 1
ATOM 4189 N N . TRP A 1 268 ? 27.141 39.685 52.048 1.00 8.70 315 TRP A N 1
ATOM 4190 C CA . TRP A 1 268 ? 26.297 40.842 51.744 1.00 10.47 315 TRP A CA 1
ATOM 4191 C C . TRP A 1 268 ? 26.519 41.419 50.354 1.00 8.03 315 TRP A C 1
ATOM 4192 O O . TRP A 1 268 ? 27.624 41.351 49.801 1.00 9.27 315 TRP A O 1
ATOM 4213 N N . VAL A 1 269 ? 25.422 41.953 49.804 1.00 7.78 316 VAL A N 1
ATOM 4214 C CA . VAL A 1 269 ? 25.365 42.502 48.457 1.00 6.85 316 VAL A CA 1
ATOM 4215 C C . VAL A 1 269 ? 24.578 43.825 48.522 1.00 7.82 316 VAL A C 1
ATOM 4216 O O . VAL A 1 269 ? 23.424 43.836 48.917 1.00 8.88 316 VAL A O 1
ATOM 4229 N N . ASN A 1 270 ? 25.210 44.923 48.131 1.00 7.89 317 ASN A N 1
ATOM 4230 C CA . ASN A 1 270 ? 24.606 46.264 48.226 1.00 6.95 317 ASN A CA 1
ATOM 4231 C C . ASN A 1 270 ? 23.771 46.656 47.003 1.00 8.58 317 ASN A C 1
ATOM 4232 O O . ASN A 1 270 ? 24.210 46.479 45.849 1.00 9.46 317 ASN A O 1
ATOM 4243 N N . TRP A 1 271 ? 22.602 47.233 47.265 1.00 8.25 318 TRP A N 1
ATOM 4244 C CA . TRP A 1 271 ? 21.751 47.875 46.252 1.00 8.53 318 TRP A CA 1
ATOM 4245 C C . TRP A 1 271 ? 22.088 49.373 46.126 1.00 12.06 318 TRP A C 1
ATOM 4246 O O . TRP A 1 271 ? 21.921 50.086 47.122 1.00 10.44 318 TRP A O 1
ATOM 4267 N N . SER A 1 272 ? 22.520 49.900 44.967 1.00 10.62 319 SER A N 1
ATOM 4268 C CA . SER A 1 272 ? 22.700 49.177 43.691 1.00 7.32 319 SER A CA 1
ATOM 4269 C C . SER A 1 272 ? 23.842 49.834 42.934 1.00 10.24 319 SER A C 1
ATOM 4270 O O . SER A 1 272 ? 24.168 51.009 43.179 1.00 9.02 319 SER A O 1
ATOM 4278 N N . PHE A 1 273 ? 24.419 49.085 42.001 1.00 8.44 320 PHE A N 1
ATOM 4279 C CA . PHE A 1 273 ? 25.379 49.626 41.041 1.00 7.72 320 PHE A CA 1
ATOM 4280 C C . PHE A 1 273 ? 24.636 50.173 39.838 1.00 11.43 320 PHE A C 1
ATOM 4281 O O . PHE A 1 273 ? 24.309 49.430 38.898 1.00 11.59 320 PHE A O 1
ATOM 4298 N N . ALA A 1 274 ? 24.343 51.470 39.891 1.00 9.86 321 ALA A N 1
ATOM 4299 C CA . ALA A 1 274 ? 23.556 52.164 38.888 1.00 10.95 321 ALA A CA 1
ATOM 4300 C C . ALA A 1 274 ? 23.785 53.654 39.124 1.00 11.15 321 ALA A C 1
ATOM 4301 O O . ALA A 1 274 ? 24.252 54.030 40.209 1.00 10.58 321 ALA A O 1
ATOM 4308 N N . ASP A 1 275 ? 23.479 54.488 38.127 1.00 10.55 322 ASP A N 1
ATOM 4309 C CA . ASP A 1 275 ? 23.642 55.943 38.269 1.00 10.99 322 ASP A CA 1
ATOM 4310 C C . ASP A 1 275 ? 22.310 56.690 38.259 1.00 15.55 322 ASP A C 1
ATOM 4311 O O . ASP A 1 275 ? 22.260 57.861 37.904 1.00 14.55 322 ASP A O 1
ATOM 4320 N N . LYS A 1 276 ? 21.237 56.011 38.661 1.00 13.61 323 LYS A N 1
ATOM 4321 C CA . LYS A 1 276 ? 19.943 56.652 38.913 1.00 14.66 323 LYS A CA 1
ATOM 4322 C C . LYS A 1 276 ? 20.083 57.740 39.982 1.00 15.01 323 LYS A C 1
ATOM 4323 O O . LYS A 1 276 ? 20.806 57.551 40.962 1.00 12.91 323 LYS A O 1
ATOM 4342 N N . PRO A 1 277 ? 19.388 58.888 39.829 1.00 13.35 324 PRO A N 1
ATOM 4343 C CA . PRO A 1 277 ? 19.548 59.947 40.827 1.00 13.62 324 PRO A CA 1
ATOM 4344 C C . PRO A 1 277 ? 18.703 59.697 42.084 1.00 17.52 324 PRO A C 1
ATOM 4345 O O . PRO A 1 277 ? 17.785 60.448 42.418 1.00 19.87 324 PRO A O 1
ATOM 4356 N N . GLU A 1 278 ? 19.039 58.620 42.789 1.00 12.95 325 GLU A N 1
ATOM 4357 C CA . GLU A 1 278 ? 18.455 58.318 44.100 1.00 13.98 325 GLU A CA 1
ATOM 4358 C C . GLU A 1 278 ? 19.614 57.943 45.024 1.00 12.36 325 GLU A C 1
ATOM 4359 O O . GLU A 1 278 ? 20.641 57.424 44.560 1.00 12.59 325 GLU A O 1
ATOM 4371 N N . SER A 1 279 ? 19.472 58.185 46.324 1.00 11.77 326 SER A N 1
ATOM 4372 C CA . SER A 1 279 ? 20.636 58.139 47.194 1.00 10.30 326 SER A CA 1
ATOM 4373 C C . SER A 1 279 ? 21.210 56.734 47.412 1.00 9.96 326 SER A C 1
ATOM 4374 O O . SER A 1 279 ? 22.386 56.632 47.800 1.00 12.16 326 SER A O 1
ATOM 4382 N N . SER A 1 280 ? 20.442 55.665 47.158 1.00 10.15 327 SER A N 1
ATOM 4383 C CA . SER A 1 280 ? 20.992 54.300 47.298 1.00 8.93 327 SER A CA 1
ATOM 4384 C C . SER A 1 280 ? 21.870 53.909 46.098 1.00 10.19 327 SER A C 1
ATOM 4385 O O . SER A 1 280 ? 22.675 52.966 46.180 1.00 11.14 327 SER A O 1
ATOM 4394 N N . ALA A 1 281 ? 21.742 54.642 44.992 1.00 10.57 328 ALA A N 1
ATOM 4395 C CA . ALA A 1 281 ? 22.561 54.369 43.801 1.00 10.79 328 ALA A CA 1
ATOM 4396 C C . ALA A 1 281 ? 24.019 54.682 44.114 1.00 9.55 328 ALA A C 1
ATOM 4397 O O . ALA A 1 281 ? 24.319 55.754 44.660 1.00 10.30 328 ALA A O 1
ATOM 4404 N N . ALA A 1 282 ? 24.930 53.756 43.772 1.00 9.15 329 ALA A N 1
ATOM 4405 C CA . ALA A 1 282 ? 26.342 53.859 44.167 1.00 8.87 329 ALA A CA 1
ATOM 4406 C C . ALA A 1 282 ? 27.178 54.766 43.244 1.00 10.05 329 ALA A C 1
ATOM 4407 O O . ALA A 1 282 ? 28.282 55.169 43.617 1.00 10.68 329 ALA A O 1
ATOM 4414 N N . LEU A 1 283 ? 26.634 55.100 42.064 1.00 9.83 330 LEU A N 1
ATOM 4415 C CA . LEU A 1 283 ? 27.302 56.001 41.104 1.00 11.68 330 LEU A CA 1
ATOM 4416 C C . LEU A 1 283 ? 26.564 57.336 41.017 1.00 12.39 330 LEU A C 1
ATOM 4417 O O . LEU A 1 283 ? 25.322 57.391 41.117 1.00 10.55 330 LEU A O 1
ATOM 4433 N N . LYS A 1 284 ? 27.323 58.402 40.786 1.00 11.61 331 LYS A N 1
ATOM 4434 C CA . LYS A 1 284 ? 26.741 59.711 40.506 1.00 9.98 331 LYS A CA 1
ATOM 4435 C C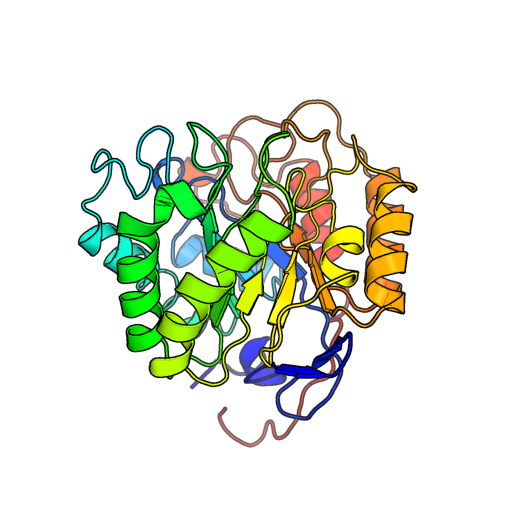 . LYS A 1 284 ? 26.046 59.713 39.167 1.00 12.34 331 LYS A C 1
ATOM 4436 O O . LYS A 1 284 ? 26.458 59.020 38.243 1.00 13.76 331 LYS A O 1
ATOM 4455 N N . PRO A 1 285 ? 24.985 60.512 39.041 1.00 11.23 332 PRO A N 1
ATOM 4456 C CA . PRO A 1 285 ? 24.304 60.576 37.744 1.00 13.94 332 PRO A CA 1
ATOM 4457 C C . PRO A 1 285 ? 25.273 60.939 36.633 1.00 16.41 332 PRO A C 1
ATOM 4458 O O . PRO A 1 285 ? 26.157 61.776 36.826 1.00 15.94 332 PRO A O 1
ATOM 4469 N N . GLY A 1 286 ? 25.145 60.251 35.508 1.00 16.29 333 GLY A N 1
ATOM 4470 C CA . GLY A 1 286 ? 26.006 60.492 34.369 1.00 19.94 333 GLY A CA 1
ATOM 4471 C C . GLY A 1 286 ? 27.249 59.618 34.290 1.00 20.45 333 GLY A C 1
ATOM 4472 O O . GLY A 1 286 ? 27.966 59.650 33.302 1.00 18.77 333 GLY A O 1
ATOM 4476 N N . ALA A 1 287 ? 27.514 58.815 35.317 1.00 13.09 334 ALA A N 1
ATOM 4477 C CA . ALA A 1 287 ? 28.681 57.947 35.276 1.00 13.06 334 ALA A CA 1
ATOM 4478 C C . ALA A 1 287 ? 28.614 56.924 34.130 1.00 14.84 334 ALA A C 1
ATOM 4479 O O . ALA A 1 287 ? 29.649 56.527 33.593 1.00 15.91 334 ALA A O 1
ATOM 4486 N N . SER A 1 288 ? 27.417 56.473 33.756 1.00 14.23 335 SER A N 1
ATOM 4487 C CA . SER A 1 288 ? 27.335 55.503 32.653 1.00 15.91 335 SER A CA 1
ATOM 4488 C C . SER A 1 288 ? 27.548 56.186 31.296 1.00 23.53 335 SER A C 1
ATOM 4489 O O . SER A 1 288 ? 27.893 55.512 30.327 1.00 25.71 335 SER A O 1
ATOM 4497 N N . ASN A 1 289 ? 27.363 57.504 31.230 1.00 17.68 336 ASN A N 1
ATOM 4498 C CA . ASN A 1 289 ? 27.659 58.261 30.004 1.00 17.40 336 ASN A CA 1
ATOM 4499 C C . ASN A 1 289 ? 29.163 58.460 29.835 1.00 18.77 336 ASN A C 1
ATOM 4500 O O . ASN A 1 289 ? 29.693 58.294 28.737 1.00 20.88 336 ASN A O 1
ATOM 4511 N N . SER A 1 290 ? 29.851 58.778 30.933 1.00 15.51 337 SER A N 1
ATOM 4512 C CA . SER A 1 290 ? 31.295 58.989 30.911 1.00 14.96 337 SER A CA 1
ATOM 4513 C C . SER A 1 290 ? 32.101 57.698 30.929 1.00 14.02 337 SER A C 1
ATOM 4514 O O . SER A 1 290 ? 33.246 57.652 30.462 1.00 15.04 337 SER A O 1
ATOM 4522 N N . GLY A 1 291 ? 31.520 56.645 31.487 1.00 13.03 338 GLY A N 1
ATOM 4523 C CA . GLY A 1 291 ? 32.230 55.393 31.661 1.00 14.66 338 GLY A CA 1
ATOM 4524 C C . GLY A 1 291 ? 33.153 55.390 32.863 1.00 12.87 338 GLY A C 1
ATOM 4525 O O . GLY A 1 291 ? 34.040 54.554 32.957 1.00 14.36 338 GLY A O 1
ATOM 4529 N N . ASP A 1 292 ? 32.965 56.349 33.763 1.00 13.87 339 ASP A N 1
ATOM 4530 C CA . ASP A 1 292 ? 33.822 56.462 34.944 1.00 11.96 339 ASP A CA 1
ATOM 4531 C C . ASP A 1 292 ? 33.190 55.696 36.103 1.00 10.33 339 ASP A C 1
ATOM 4532 O O . ASP A 1 292 ? 32.407 56.230 36.885 1.00 10.48 339 ASP A O 1
ATOM 4541 N N . TRP A 1 293 ? 33.543 54.425 36.184 1.00 10.21 340 TRP A N 1
ATOM 4542 C CA . TRP A 1 293 ? 32.891 53.501 37.093 1.00 9.00 340 TRP A CA 1
ATOM 4543 C C . TRP A 1 293 ? 33.340 53.669 38.537 1.00 13.60 340 TRP A C 1
ATOM 4544 O O . TRP A 1 293 ? 32.870 52.939 39.410 1.00 10.91 340 TRP A O 1
ATOM 4565 N N . ASN A 1 294 ? 34.203 54.650 38.800 1.00 9.60 341 ASN A N 1
ATOM 4566 C CA . ASN A 1 294 ? 34.627 54.973 40.154 1.00 9.42 341 ASN A CA 1
ATOM 4567 C C . ASN A 1 294 ? 34.109 56.350 40.610 1.00 9.39 341 ASN A C 1
ATOM 4568 O O . ASN A 1 294 ? 34.468 56.843 41.685 1.00 11.19 341 ASN A O 1
ATOM 4579 N N . MET A 1 295 ? 33.253 56.962 39.800 1.00 9.60 342 MET A N 1
ATOM 4580 C CA . MET A 1 295 ? 32.617 58.237 40.162 1.00 9.27 342 MET A CA 1
ATOM 4581 C C . MET A 1 295 ? 31.441 57.981 41.104 1.00 11.36 342 MET A C 1
ATOM 4582 O O . MET A 1 295 ? 30.273 58.003 40.695 1.00 12.78 342 MET A O 1
ATOM 4596 N N . VAL A 1 296 ? 31.781 57.714 42.362 1.00 10.97 343 VAL A N 1
ATOM 4597 C CA . VAL A 1 296 ? 30.821 57.232 43.357 1.00 10.80 343 VAL A CA 1
ATOM 4598 C C . VAL A 1 296 ? 30.021 58.354 44.012 1.00 12.18 343 VAL A C 1
ATOM 4599 O O . VAL A 1 296 ? 30.494 59.485 44.159 1.00 12.51 343 VAL A O 1
ATOM 4612 N N . SER A 1 297 ? 28.800 58.008 44.391 1.00 10.12 344 SER A N 1
ATOM 4613 C CA . SER A 1 297 ? 27.947 58.814 45.244 1.00 10.39 344 SER A CA 1
ATOM 4614 C C . SER A 1 297 ? 28.401 58.742 46.705 1.00 8.38 344 SER A C 1
ATOM 4615 O O . SER A 1 297 ? 29.336 58.011 47.024 1.00 11.45 344 SER A O 1
ATOM 4623 N N . GLU A 1 298 ? 27.688 59.448 47.588 1.00 11.36 345 GLU A N 1
ATOM 4624 C CA . GLU A 1 298 ? 27.992 59.366 49.016 1.00 12.46 345 GLU A CA 1
ATOM 4625 C C . GLU A 1 298 ? 27.831 57.908 49.504 1.00 10.55 345 GLU A C 1
ATOM 4626 O O . GLU A 1 298 ? 28.701 57.370 50.211 1.00 11.71 345 GLU A O 1
ATOM 4638 N N . SER A 1 299 ? 26.726 57.265 49.118 1.00 9.84 346 SER A N 1
ATOM 4639 C CA . SER A 1 299 ? 26.517 55.854 49.476 1.00 9.30 346 SER A CA 1
ATOM 4640 C C . SER A 1 299 ? 27.570 54.930 48.834 1.00 9.90 346 SER A C 1
ATOM 4641 O O . SER A 1 299 ? 28.122 54.044 49.497 1.00 10.82 346 SER A O 1
ATOM 4649 N N . GLY A 1 300 ? 27.895 55.151 47.562 1.00 10.46 347 GLY A N 1
ATOM 4650 C CA . GLY A 1 300 ? 28.918 54.356 46.899 1.00 12.15 347 GLY A CA 1
ATOM 4651 C C . GLY A 1 300 ? 30.307 54.488 47.540 1.00 9.57 347 GLY A C 1
ATOM 4652 O O . GLY A 1 300 ? 31.094 53.531 47.615 1.00 11.03 347 GLY A O 1
ATOM 4656 N N . GLN A 1 301 ? 30.623 55.690 48.010 1.00 8.80 348 GLN A N 1
ATOM 4657 C CA . GLN A 1 301 ? 31.900 55.928 48.681 1.00 9.44 348 GLN A CA 1
ATOM 4658 C C . GLN A 1 301 ? 31.989 55.092 49.963 1.00 9.81 348 GLN A C 1
ATOM 4659 O O . GLN A 1 301 ? 33.004 54.459 50.236 1.00 10.59 348 GLN A O 1
ATOM 4673 N N . TYR A 1 302 ? 30.898 55.079 50.721 1.00 9.95 349 TYR A N 1
ATOM 4674 C CA . TYR A 1 302 ? 30.821 54.338 51.972 1.00 11.85 349 TYR A CA 1
ATOM 4675 C C . TYR A 1 302 ? 30.947 52.837 51.720 1.00 8.87 349 TYR A C 1
ATOM 4676 O O . TYR A 1 302 ? 31.738 52.157 52.378 1.00 9.70 349 TYR A O 1
ATOM 4694 N N . ILE A 1 303 ? 30.216 52.324 50.729 1.00 10.58 350 ILE A N 1
ATOM 4695 C CA . ILE A 1 303 ? 30.279 50.901 50.404 1.00 9.88 350 ILE A CA 1
ATOM 4696 C C . ILE A 1 303 ? 31.637 50.491 49.825 1.00 10.58 350 ILE A C 1
ATOM 4697 O O . ILE A 1 303 ? 32.195 49.470 50.215 1.00 11.06 350 ILE A O 1
ATOM 4713 N N . LYS A 1 304 ? 32.196 51.287 48.920 1.00 10.03 351 LYS A N 1
ATOM 4714 C CA . LYS A 1 304 ? 33.516 51.005 48.383 1.00 10.66 351 LYS A CA 1
ATOM 4715 C C . LYS A 1 304 ? 34.573 50.960 49.486 1.00 10.87 351 LYS A C 1
ATOM 4716 O O . LYS A 1 304 ? 35.484 50.126 49.453 1.00 12.59 351 LYS A O 1
ATOM 4735 N N . ARG A 1 305 ? 34.435 51.828 50.485 1.00 10.49 352 ARG A N 1
ATOM 4736 C CA . ARG A 1 305 ? 35.333 51.789 51.633 1.00 13.88 352 ARG A CA 1
ATOM 4737 C C . ARG A 1 305 ? 35.169 50.490 52.451 1.00 13.58 352 ARG A C 1
ATOM 4738 O O . ARG A 1 305 ? 36.175 49.895 52.867 1.00 15.21 352 ARG A O 1
ATOM 4759 N N . LYS A 1 306 ? 33.930 50.018 52.654 1.00 10.69 353 LYS A N 1
ATOM 4760 C CA . LYS A 1 306 ? 33.725 48.721 53.337 1.00 11.78 353 LYS A CA 1
ATOM 4761 C C . LYS A 1 306 ? 34.314 47.545 52.530 1.00 13.45 353 LYS A C 1
ATOM 4762 O O . LYS A 1 306 ? 34.892 46.604 53.083 1.00 14.75 353 LYS A O 1
ATOM 4781 N N . LEU A 1 307 ? 34.152 47.591 51.215 1.00 11.61 354 LEU A N 1
ATOM 4782 C CA . LEU A 1 307 ? 34.701 46.570 50.326 1.00 10.30 354 LEU A CA 1
ATOM 4783 C C . LEU A 1 307 ? 36.229 46.518 50.314 1.00 16.02 354 LEU A C 1
ATOM 4784 O O . LEU A 1 307 ? 36.810 45.488 49.941 1.00 18.31 354 LEU A O 1
ATOM 4800 N N . SER A 1 308 ? 36.881 47.610 50.708 1.00 15.08 355 SER A N 1
ATOM 4801 C CA . SER A 1 308 ? 38.333 47.705 50.650 1.00 17.41 355 SER A CA 1
ATOM 4802 C C . SER A 1 308 ? 39.005 47.063 51.852 1.00 17.39 355 SER A C 1
ATOM 4803 O O . SER A 1 308 ? 40.225 46.993 51.911 1.00 18.79 355 SER A O 1
ATOM 4811 N N . GLN A 1 309 ? 38.216 46.599 52.820 1.00 14.88 356 GLN A N 1
ATOM 4812 C CA . GLN A 1 309 ? 38.779 45.930 53.999 1.00 18.91 356 GLN A CA 1
ATOM 4813 C C . GLN A 1 309 ? 39.405 44.591 53.601 1.00 19.34 356 GLN A C 1
ATOM 4814 O O . GLN A 1 309 ? 39.125 44.050 52.526 1.00 16.20 356 GLN A O 1
ATOM 4828 N N . PRO A 1 310 ? 40.282 44.055 54.459 1.00 19.17 357 PRO A N 1
ATOM 4829 C CA . PRO A 1 310 ? 40.839 42.722 54.185 1.00 18.48 357 PRO A CA 1
ATOM 4830 C C . PRO A 1 310 ? 39.753 41.685 53.891 1.00 15.85 357 PRO A C 1
ATOM 4831 O O . PRO A 1 310 ? 38.679 41.720 54.498 1.00 15.32 357 PRO A O 1
ATOM 4842 N N . LYS A 1 311 ? 40.039 40.788 52.956 1.00 16.27 358 LYS A N 1
ATOM 4843 C CA . LYS A 1 311 ? 39.101 39.721 52.605 1.00 14.48 358 LYS A CA 1
ATOM 4844 C C . LYS A 1 311 ? 38.688 38.914 53.816 1.00 16.93 358 LYS A C 1
ATOM 4845 O O . LYS A 1 311 ? 39.510 38.576 54.682 1.00 16.03 358 LYS A O 1
ATOM 4864 N N . SER A 1 312 ? 37.405 38.577 53.848 1.00 10.98 359 SER A N 1
ATOM 4865 C CA . SER A 1 312 ? 36.818 37.800 54.927 1.00 11.42 359 SER A CA 1
ATOM 4866 C C . SER A 1 312 ? 36.771 36.308 54.545 1.00 14.08 359 SER A C 1
ATOM 4867 O O . SER A 1 312 ? 35.749 35.613 54.663 1.00 12.88 359 SER A O 1
ATOM 4875 N N . TYR A 1 313 ? 37.919 35.838 54.077 1.00 13.47 360 TYR A N 1
ATOM 4876 C CA . TYR A 1 313 ? 38.143 34.432 53.802 1.00 14.72 360 TYR A CA 1
ATOM 4877 C C . TYR A 1 313 ? 39.635 34.191 53.748 1.00 14.97 360 TYR A C 1
ATOM 4878 O O . TYR A 1 313 ? 40.431 35.133 53.643 1.00 14.38 360 TYR A O 1
ATOM 4896 N N . GLU A 1 314 ? 40.006 32.917 53.837 1.00 17.28 361 GLU A N 1
ATOM 4897 C CA . GLU A 1 314 ? 41.390 32.496 53.710 1.00 15.00 361 GLU A CA 1
ATOM 4898 C C . GLU A 1 314 ? 41.495 31.563 52.512 1.00 16.65 361 GLU A C 1
ATOM 4899 O O . GLU A 1 314 ? 40.689 30.655 52.344 1.00 19.13 361 GLU A O 1
ATOM 4911 N N . SER A 1 315 ? 42.480 31.799 51.663 1.00 16.30 362 SER A N 1
ATOM 4912 C CA . SER A 1 315 ? 42.621 31.019 50.448 1.00 13.33 362 SER A CA 1
ATOM 4913 C C . SER A 1 315 ? 42.729 29.521 50.725 1.00 16.21 362 SER A C 1
ATOM 4914 O O . SER A 1 315 ? 43.275 29.107 51.755 1.00 16.66 362 SER A O 1
ATOM 4922 N N . CYS A 1 316 ? 42.218 28.712 49.803 1.00 14.97 363 CYS A N 1
ATOM 4923 C CA . CYS A 1 316 ? 42.388 27.265 49.899 1.00 16.36 363 CYS A CA 1
ATOM 4924 C C . CYS A 1 316 ? 43.810 26.832 49.587 1.00 23.08 363 CYS A C 1
ATOM 4925 O O . CYS A 1 316 ? 44.190 25.695 49.847 1.00 23.37 363 CYS A O 1
ATOM 4932 N N . GLY A 1 317 ? 44.584 27.742 49.016 1.00 21.23 364 GLY A N 1
ATOM 4933 C CA . GLY A 1 317 ? 45.998 27.499 48.804 1.00 23.17 364 GLY A CA 1
ATOM 4934 C C . GLY A 1 317 ? 46.254 26.762 47.510 1.00 23.17 364 GLY A C 1
ATOM 4935 O O . GLY A 1 317 ? 45.499 26.912 46.550 1.00 22.23 364 GLY A O 1
ATOM 4939 N N . GLY A 1 318 ? 47.325 25.974 47.479 1.00 22.95 365 GLY A N 1
ATOM 4940 C CA . GLY A 1 318 ? 47.686 25.253 46.271 1.00 26.00 365 GLY A CA 1
ATOM 4941 C C . GLY A 1 318 ? 47.832 26.226 45.115 1.00 21.15 365 GLY A C 1
ATOM 4942 O O . GLY A 1 318 ? 47.394 25.960 43.994 1.00 18.87 365 GLY A O 1
ATOM 4946 N N . HIS A 1 319 ? 48.426 27.383 45.383 1.00 20.57 366 HIS A N 1
ATOM 4947 C CA . HIS A 1 319 ? 48.586 28.394 44.330 1.00 19.90 366 HIS A CA 1
ATOM 4948 C C . HIS A 1 319 ? 49.509 27.960 43.202 1.00 23.10 366 HIS A C 1
ATOM 4949 O O . HIS A 1 319 ? 49.570 28.623 42.152 1.00 21.41 366 HIS A O 1
ATOM 4963 N N . HIS A 1 320 ? 50.230 26.861 43.416 1.00 18.40 367 HIS A N 1
ATOM 4964 C CA . HIS A 1 320 ? 51.177 26.358 42.421 1.00 18.25 367 HIS A CA 1
ATOM 4965 C C . HIS A 1 320 ? 50.449 25.548 41.340 1.00 25.03 367 HIS A C 1
ATOM 4966 O O . HIS A 1 320 ? 51.077 25.061 40.405 1.00 23.74 367 HIS A O 1
ATOM 4980 N N . HIS A 1 321 ? 49.123 25.434 41.467 1.00 20.39 368 HIS A N 1
ATOM 4981 C CA . HIS A 1 321 ? 48.272 24.828 40.435 1.00 23.75 368 HIS A CA 1
ATOM 4982 C C . HIS A 1 321 ? 47.333 25.855 39.825 1.00 27.08 368 HIS A C 1
ATOM 4983 O O . HIS A 1 321 ? 46.918 26.787 40.504 1.00 23.63 368 HIS A O 1
ATOM 4997 N N . HIS A 1 322 ? 46.981 25.681 38.550 1.00 28.62 369 HIS A N 1
ATOM 4998 C CA . HIS A 1 322 ? 45.862 26.425 37.979 1.00 32.42 369 HIS A CA 1
ATOM 4999 C C . HIS A 1 322 ? 44.572 25.896 38.603 1.00 35.50 369 HIS A C 1
ATOM 5000 O O . HIS A 1 322 ? 44.493 24.718 38.954 1.00 30.91 369 HIS A O 1
ATOM 5014 N N . HIS A 1 323 ? 43.577 26.767 38.753 1.00 29.04 370 HIS A N 1
ATOM 5015 C CA . HIS A 1 323 ? 42.314 26.392 39.396 1.00 31.10 370 HIS A CA 1
ATOM 5016 C C . HIS A 1 323 ? 41.150 26.501 38.411 1.00 41.82 370 HIS A C 1
ATOM 5017 O O . HIS A 1 323 ? 40.408 25.540 38.191 1.00 43.68 370 HIS A O 1
#